Protein AF-A0ABD3K0C4-F1 (afdb_monomer)

InterPro domains:
  IPR000999 Ribonuclease III domain [PF14622] (191-271)
  IPR000999 Ribonuclease III domain [PS00517] (211-219)
  IPR000999 Ribonuclease III domain [PS50142] (16-45)
  IPR000999 Ribonuclease III domain [PS50142] (178-267)
  IPR000999 Ribonuclease III domain [SM00535] (193-279)
  IPR000999 Ribonuclease III domain [cd00593] (193-267)
  IPR014720 Double-stranded RNA-binding domain [PF00035] (84-148)
  IPR014720 Double-stranded RNA-binding domain [SM00358] (81-149)
  IPR036389 Ribonuclease III, endonuclease domain superfamily [G3DSA:1.10.1520.10] (6-65)
  IPR036389 Ribonuclease III, endonuclease domain superfamily [G3DSA:1.10.1520.10] (172-278)
  IPR036389 Ribonuclease III, endonuclease domain superfamily [SSF69065] (178-272)

Mean predicted aligned error: 16.25 Å

Organism: Eucalyptus globulus (NCBI:txid34317)

Foldseek 3Di:
DPPLVVLLVVLVVCVVVQDPDPSDQDLVLLLLLLLVLLLLCVLVVNDLVSSCVLNVVLLPDQAALVCVVPPRFDGPQLLCLLVVLQVVCVVQVWDRKDKDWDADDVQKIKIKIWTQGPVRDIDIFIFHIGNDPSSNRSRNSSVVVVVVVVVVVCVVVPDPDDDPPDDPPDDDDDAQDLVLVCVLSVHDGPDSVSSVQSQEDPQPVPGNHSNVSSVVSLVSLLVSQLVVRCVVCVPDDPVSSVVSSCVSRPSSSSSVSCSVSVVSVNRDHDDPPPPPPDD

Nearest PDB structures (foldseek):
  5mmm-assembly1_y  TM=5.255E-01  e=6.971E-02  Spinacia oleracea
  7yym-assembly1_A  TM=4.989E-01  e=7.683E-02  Mus musculus
  7zpk-assembly1_A  TM=4.962E-01  e=9.801E-02  Mus musculus
  2hzq-assembly1_A  TM=8.321E-01  e=1.732E+00  Homo sapiens
  4xrw-assembly1_A  TM=4.031E-01  e=3.261E+00  Amycolatopsis orientalis

Solvent-accessible surface area (backbone atoms only — not comparable to full-atom values): 15906 Å² total; per-residue (Å²): 131,82,57,68,68,56,58,50,52,54,46,54,47,48,73,71,64,73,58,94,68,86,70,73,63,61,64,68,36,20,41,40,47,21,2,45,46,26,26,47,26,56,59,58,68,68,33,63,69,63,27,45,71,48,50,50,72,62,74,47,87,76,60,58,68,83,29,60,84,47,76,82,74,63,60,67,70,26,84,50,16,45,61,52,46,50,51,50,25,60,76,63,67,29,54,78,70,44,77,51,74,44,76,78,51,96,75,29,13,28,9,36,30,36,38,41,45,80,87,69,53,74,47,78,34,74,23,53,80,24,80,36,64,71,55,3,45,15,33,7,27,34,54,44,50,53,54,53,50,54,50,56,53,37,63,76,68,70,63,74,87,78,70,100,79,70,85,78,80,84,73,83,92,75,79,66,58,63,70,58,55,28,60,74,54,73,45,80,68,87,52,60,63,42,55,53,29,20,30,21,39,74,72,40,90,90,54,69,35,17,64,69,29,19,65,48,6,54,54,51,49,54,50,49,50,45,55,49,47,48,71,75,41,74,87,58,52,72,68,58,50,51,54,41,41,50,71,62,66,33,60,60,53,33,25,50,33,22,59,78,69,47,50,71,79,42,49,46,64,70,79,81,74,78,79,78,79,84,127

Radius of gyration: 21.35 Å; Cα contacts (8 Å, |Δi|>4): 377; chains: 1; bounding box: 69×46×52 Å

pLDDT: mean 74.66, std 19.11, range [25.58, 97.5]

Sequence (279 aa):
MFPVILQVSEFARAVEEEDGGSVKAPDFLADIVESVAAAIYYDVGSNLKRFWKIFKGLLGPIVGPESVNHGFDGPLEIEKAKLELDKLCVQKKWHKPNYEAVVSDPQQYVCTVEIVTGDGVPYSVKGEKRSSKKKAEQCAAYRMLLVLNDQAQKRQRGEEMFSPTSLPSLSPERGPSVSQVEAILRYKFEDPKLLEEALTHSSILDAPSYERLEFVGDRVLNLAVSDHLVQAYPELDQGQLSTLLSANVCKEKLAQVALRCKLYKFLSHKMQYSNGQAS

Structure (mmCIF, N/CA/C/O backbone):
data_AF-A0ABD3K0C4-F1
#
_entry.id   AF-A0ABD3K0C4-F1
#
loop_
_atom_site.group_PDB
_atom_site.id
_atom_site.type_symbol
_atom_site.label_atom_id
_atom_site.label_alt_id
_atom_site.label_comp_id
_atom_site.label_asym_id
_atom_site.label_entity_id
_atom_site.label_seq_id
_atom_site.pdbx_PDB_ins_code
_atom_site.Cartn_x
_atom_site.Cartn_y
_atom_site.Cartn_z
_atom_site.occupancy
_atom_site.B_iso_or_equiv
_atom_site.auth_seq_id
_atom_site.auth_comp_id
_atom_site.auth_asym_id
_atom_site.auth_atom_id
_atom_site.pdbx_PDB_model_num
ATOM 1 N N . MET A 1 1 ? 24.626 5.629 8.233 1.00 47.09 1 MET A N 1
ATOM 2 C CA . MET A 1 1 ? 23.254 5.270 7.813 1.00 47.09 1 MET A CA 1
ATOM 3 C C . MET A 1 1 ? 22.894 3.992 8.554 1.00 47.09 1 MET A C 1
ATOM 5 O O . MET A 1 1 ? 23.709 3.078 8.531 1.00 47.09 1 MET A O 1
ATOM 9 N N . PHE A 1 2 ? 21.784 3.959 9.299 1.00 52.44 2 PHE A N 1
ATOM 10 C CA . PHE A 1 2 ? 21.369 2.741 10.007 1.00 52.44 2 PHE A CA 1
ATOM 11 C C . PHE A 1 2 ? 21.110 1.614 8.990 1.00 52.44 2 PHE A C 1
ATOM 13 O O . PHE A 1 2 ? 20.577 1.903 7.918 1.00 52.44 2 PHE A O 1
ATOM 20 N N . PRO A 1 3 ? 21.487 0.356 9.278 1.00 66.50 3 PRO A N 1
ATOM 21 C CA . PRO A 1 3 ? 21.166 -0.776 8.418 1.00 66.50 3 PRO A CA 1
ATOM 22 C C . PRO A 1 3 ? 19.664 -0.823 8.118 1.00 66.50 3 PRO A C 1
ATOM 24 O O . PRO A 1 3 ? 18.859 -0.773 9.047 1.00 66.50 3 PRO A O 1
ATOM 27 N N . VAL A 1 4 ? 19.299 -0.976 6.840 1.00 66.50 4 VAL A N 1
ATOM 28 C CA . VAL A 1 4 ? 17.904 -1.095 6.363 1.00 66.50 4 VAL A CA 1
ATOM 29 C C . VAL A 1 4 ? 17.115 -2.084 7.228 1.00 66.50 4 VAL A C 1
ATOM 31 O O . VAL A 1 4 ? 16.022 -1.786 7.694 1.00 66.50 4 VAL A O 1
ATOM 34 N N . ILE A 1 5 ? 17.718 -3.234 7.539 1.00 67.50 5 ILE A N 1
ATOM 35 C CA . ILE A 1 5 ? 17.121 -4.289 8.370 1.00 67.50 5 ILE A CA 1
ATOM 36 C C . ILE A 1 5 ? 16.768 -3.802 9.785 1.00 67.50 5 ILE A C 1
ATOM 38 O O . ILE A 1 5 ? 15.713 -4.174 10.296 1.00 67.50 5 ILE A O 1
ATOM 42 N N . LEU A 1 6 ? 17.605 -2.961 10.404 1.00 67.94 6 LEU A N 1
ATOM 43 C CA . LEU A 1 6 ? 17.329 -2.423 11.739 1.00 67.94 6 LEU A CA 1
ATOM 44 C C . LEU A 1 6 ? 16.157 -1.439 11.699 1.00 67.94 6 LEU A C 1
ATOM 46 O O . LEU A 1 6 ? 15.241 -1.579 12.504 1.00 67.94 6 LEU A O 1
ATOM 50 N N . GLN A 1 7 ? 16.111 -0.551 10.699 1.00 69.06 7 GLN A N 1
ATOM 51 C CA . GLN A 1 7 ? 14.991 0.379 10.503 1.00 69.06 7 GLN A CA 1
ATOM 52 C C . GLN A 1 7 ? 13.660 -0.355 10.288 1.00 69.06 7 GLN A C 1
ATOM 54 O O . GLN A 1 7 ? 12.645 0.016 10.874 1.00 69.06 7 GLN A O 1
ATOM 59 N N . VAL A 1 8 ? 13.663 -1.432 9.490 1.00 72.88 8 VAL A N 1
ATOM 60 C CA . VAL A 1 8 ? 12.474 -2.279 9.312 1.00 72.88 8 VAL A CA 1
ATOM 61 C C . VAL A 1 8 ? 12.078 -2.947 10.621 1.00 72.88 8 VAL A C 1
ATOM 63 O O . VAL A 1 8 ? 10.896 -2.974 10.940 1.00 72.88 8 VAL A O 1
ATOM 66 N N . SER A 1 9 ? 13.035 -3.500 11.372 1.00 70.81 9 SER A N 1
ATOM 67 C CA . SER A 1 9 ? 12.734 -4.201 12.624 1.00 70.81 9 SER A CA 1
ATOM 68 C C . SER A 1 9 ? 12.181 -3.269 13.702 1.00 70.81 9 SER A C 1
ATOM 70 O O . SER A 1 9 ? 11.231 -3.636 14.385 1.00 70.81 9 SER A O 1
ATOM 72 N N . GLU A 1 10 ? 12.708 -2.047 13.810 1.00 72.50 10 GLU A N 1
ATOM 73 C CA . GLU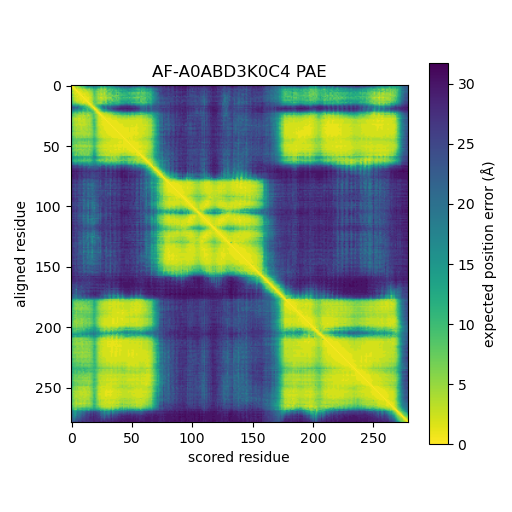 A 1 10 ? 12.212 -1.032 14.740 1.00 72.50 10 GLU A CA 1
ATOM 74 C C . GLU A 1 10 ? 10.814 -0.564 14.354 1.00 72.50 10 GLU A C 1
ATOM 76 O O . GLU A 1 10 ? 9.941 -0.489 15.215 1.00 72.50 10 GLU A O 1
ATOM 81 N N . PHE A 1 11 ? 10.577 -0.306 13.065 1.00 72.50 11 PHE A N 1
ATOM 82 C CA . PHE A 1 11 ? 9.262 0.104 12.585 1.00 72.50 11 PHE A CA 1
ATOM 83 C C . PHE A 1 11 ? 8.232 -1.027 12.695 1.00 72.50 11 PHE A C 1
ATOM 85 O O . PHE A 1 11 ? 7.122 -0.792 13.156 1.00 72.50 11 PHE A O 1
ATOM 92 N N . ALA A 1 12 ? 8.593 -2.266 12.348 1.00 68.50 12 ALA A N 1
ATOM 93 C CA . ALA A 1 12 ? 7.720 -3.428 12.513 1.00 68.50 12 ALA A CA 1
ATOM 94 C C . ALA A 1 12 ? 7.354 -3.642 13.987 1.00 68.50 12 ALA A C 1
ATOM 96 O O . ALA A 1 12 ? 6.182 -3.817 14.304 1.00 68.50 12 ALA A O 1
ATOM 97 N N . ARG A 1 13 ? 8.335 -3.526 14.891 1.00 67.94 13 ARG A N 1
ATOM 98 C CA . ARG A 1 13 ? 8.107 -3.587 16.336 1.00 67.94 13 ARG A CA 1
ATOM 99 C C . ARG A 1 13 ? 7.227 -2.435 16.824 1.00 67.94 13 ARG A C 1
ATOM 101 O O . ARG A 1 13 ? 6.338 -2.672 17.624 1.00 67.94 13 ARG A O 1
ATOM 108 N N . ALA A 1 14 ? 7.406 -1.217 16.313 1.00 64.44 14 ALA A N 1
ATOM 109 C CA . ALA A 1 14 ? 6.555 -0.074 16.653 1.00 64.44 14 ALA A CA 1
ATOM 110 C C . ALA A 1 14 ? 5.104 -0.244 16.164 1.00 64.44 14 ALA A C 1
ATOM 112 O O . ALA A 1 14 ? 4.169 0.109 16.878 1.00 64.44 14 ALA A O 1
ATOM 113 N N . VAL A 1 15 ? 4.908 -0.829 14.976 1.00 63.38 15 VAL A N 1
ATOM 114 C CA . VAL A 1 15 ? 3.583 -1.197 14.446 1.00 63.38 15 VAL A CA 1
ATOM 115 C C . VAL A 1 15 ? 2.932 -2.310 15.283 1.00 63.38 15 VAL A C 1
ATOM 117 O O . VAL A 1 15 ? 1.709 -2.357 15.395 1.00 63.38 15 VAL A O 1
ATOM 120 N N . GLU A 1 16 ? 3.727 -3.197 15.888 1.00 59.44 16 GLU A N 1
ATOM 121 C CA . GLU A 1 16 ? 3.248 -4.277 16.760 1.00 59.44 16 GLU A CA 1
ATOM 122 C C . GLU A 1 16 ? 2.997 -3.837 18.218 1.00 59.44 16 GLU A C 1
ATOM 124 O O . GLU A 1 16 ? 2.044 -4.322 18.832 1.00 59.44 16 GLU A O 1
ATOM 129 N N . GLU A 1 17 ? 3.820 -2.936 18.772 1.00 49.03 17 GLU A N 1
ATOM 130 C CA . GLU A 1 17 ? 3.843 -2.582 20.203 1.00 49.03 17 GLU A CA 1
ATOM 131 C C . GLU A 1 17 ? 2.875 -1.458 20.612 1.00 49.03 17 GLU A C 1
ATOM 133 O O . GLU A 1 17 ? 2.528 -1.393 21.788 1.00 49.03 17 GLU A O 1
ATOM 138 N N . GLU A 1 18 ? 2.402 -0.604 19.696 1.00 51.03 18 GLU A N 1
ATOM 139 C CA . GLU A 1 18 ? 1.421 0.465 19.985 1.00 51.03 18 GLU A CA 1
ATOM 140 C C . GLU A 1 18 ? 1.623 1.236 21.301 1.00 51.03 18 GLU A C 1
ATOM 142 O O . GLU A 1 18 ? 0.679 1.574 22.025 1.00 51.03 18 GLU A O 1
ATOM 147 N N . ASP A 1 19 ? 2.869 1.585 21.596 1.00 30.19 19 ASP A N 1
ATOM 148 C CA . ASP A 1 19 ? 3.118 2.769 22.397 1.00 30.19 19 ASP A CA 1
ATOM 149 C C . ASP A 1 19 ? 3.278 3.931 21.423 1.00 30.19 19 ASP A C 1
ATOM 151 O O . ASP A 1 19 ? 3.914 3.783 20.380 1.00 30.19 19 ASP A O 1
ATOM 155 N N . GLY A 1 20 ? 2.683 5.081 21.725 1.00 36.84 20 GLY A N 1
ATOM 156 C CA . GLY A 1 20 ? 2.718 6.293 20.897 1.00 36.84 20 GLY A CA 1
ATOM 157 C C . GLY A 1 20 ? 4.110 6.928 20.780 1.00 36.84 20 GLY A C 1
ATOM 158 O O . GLY A 1 20 ? 4.235 8.150 20.753 1.00 36.84 20 GLY A O 1
ATOM 159 N N . GLY A 1 21 ? 5.167 6.118 20.744 1.00 34.75 21 GLY A N 1
ATOM 160 C CA . GLY A 1 21 ? 6.480 6.506 20.285 1.00 34.75 21 GLY A CA 1
ATOM 161 C C . GLY A 1 21 ? 6.400 6.850 18.806 1.00 34.75 21 GLY A C 1
ATOM 162 O O . GLY A 1 21 ? 6.039 6.023 17.974 1.00 34.75 21 GLY A O 1
ATOM 163 N N . SER A 1 22 ? 6.743 8.098 18.506 1.00 49.38 22 SER A N 1
ATOM 164 C CA . SER A 1 22 ? 6.845 8.712 17.182 1.00 49.38 22 SER A CA 1
ATOM 165 C C . SER A 1 22 ? 7.927 8.041 16.315 1.00 49.38 22 SER A C 1
ATOM 167 O O . SER A 1 22 ? 8.915 8.665 15.929 1.00 49.38 22 SER A O 1
ATOM 169 N N . VAL A 1 23 ? 7.807 6.739 16.046 1.00 57.31 23 VAL A N 1
ATOM 170 C CA . VAL A 1 23 ? 8.689 6.048 15.105 1.00 57.31 23 VAL A CA 1
ATOM 171 C C . VAL A 1 23 ? 8.152 6.344 13.718 1.00 57.31 23 VAL A C 1
ATOM 173 O O . VAL A 1 23 ? 7.283 5.649 13.193 1.00 57.31 23 VAL A O 1
ATOM 176 N N . LYS A 1 24 ? 8.648 7.447 13.151 1.00 69.38 24 LYS A N 1
ATOM 177 C CA . LYS A 1 24 ? 8.383 7.830 11.767 1.00 69.38 24 LYS A CA 1
ATOM 178 C C . LYS A 1 24 ? 8.685 6.630 10.866 1.00 69.38 24 LYS A C 1
ATOM 180 O O . LYS A 1 24 ? 9.771 6.052 10.959 1.00 69.38 24 LYS A O 1
ATOM 185 N N . ALA A 1 25 ? 7.734 6.272 10.005 1.00 74.12 25 ALA A N 1
ATOM 186 C CA . ALA A 1 25 ? 7.942 5.223 9.019 1.00 74.12 25 ALA A CA 1
ATOM 187 C C . ALA A 1 25 ? 9.202 5.536 8.189 1.00 74.12 25 ALA A C 1
ATOM 189 O O . ALA A 1 25 ? 9.345 6.672 7.721 1.00 74.12 25 ALA A O 1
ATOM 190 N N . PRO A 1 26 ? 10.126 4.574 8.014 1.00 79.88 26 PRO A N 1
ATOM 191 C CA . PRO A 1 26 ? 11.246 4.746 7.104 1.00 79.88 26 PRO A CA 1
ATOM 192 C C . PRO A 1 26 ? 10.727 5.076 5.704 1.00 79.88 26 PRO A C 1
ATOM 194 O O . PRO A 1 26 ? 9.936 4.307 5.157 1.00 79.88 26 PRO A O 1
ATOM 197 N N . ASP A 1 27 ? 11.167 6.207 5.146 1.00 82.19 27 ASP A N 1
ATOM 198 C CA . ASP A 1 27 ? 10.639 6.730 3.878 1.00 82.19 27 ASP A CA 1
ATOM 199 C C . ASP A 1 27 ? 10.733 5.662 2.762 1.00 82.19 27 ASP A C 1
ATOM 201 O O . ASP A 1 27 ? 9.724 5.351 2.135 1.00 82.19 27 ASP A O 1
ATOM 205 N N . PHE A 1 28 ? 11.853 4.928 2.689 1.00 84.06 28 PHE A N 1
ATOM 206 C CA . PHE A 1 28 ? 12.076 3.874 1.687 1.00 84.06 28 PHE A CA 1
ATOM 207 C C . PHE A 1 28 ? 11.006 2.765 1.649 1.00 84.06 28 PHE A C 1
ATOM 209 O O . PHE A 1 28 ? 10.859 2.090 0.633 1.00 84.06 28 PHE A O 1
ATOM 216 N N . LEU A 1 29 ? 10.270 2.514 2.742 1.00 85.75 29 LEU A N 1
ATOM 217 C CA . LEU A 1 29 ? 9.194 1.519 2.734 1.00 85.75 29 LEU A CA 1
ATOM 218 C C . LEU A 1 29 ? 7.996 1.995 1.911 1.00 85.75 29 LEU A C 1
ATOM 220 O O . LEU A 1 29 ? 7.396 1.187 1.204 1.00 85.75 29 LEU A O 1
ATOM 224 N N . ALA A 1 30 ? 7.649 3.279 2.010 1.00 88.50 30 ALA A N 1
ATOM 225 C CA . ALA A 1 30 ? 6.632 3.879 1.157 1.00 88.50 30 ALA A CA 1
ATOM 226 C C . ALA A 1 30 ? 7.144 3.956 -0.288 1.00 88.50 30 ALA A C 1
ATOM 228 O O . ALA A 1 30 ? 6.449 3.494 -1.195 1.00 88.50 30 ALA A O 1
ATOM 229 N N . ASP A 1 31 ? 8.393 4.393 -0.467 1.00 91.38 31 ASP A N 1
ATOM 230 C CA . ASP A 1 31 ? 9.000 4.589 -1.785 1.00 91.38 31 ASP A CA 1
ATOM 231 C C . ASP A 1 31 ? 9.020 3.289 -2.616 1.00 91.38 31 ASP A C 1
ATOM 233 O O . ASP A 1 31 ? 8.731 3.306 -3.810 1.00 91.38 31 ASP A O 1
ATOM 237 N N . ILE A 1 32 ? 9.278 2.125 -1.995 1.00 91.38 32 ILE A N 1
ATOM 238 C CA . ILE A 1 32 ? 9.215 0.814 -2.678 1.00 91.38 32 ILE A CA 1
ATOM 239 C C . ILE A 1 32 ? 7.803 0.498 -3.185 1.00 91.38 32 ILE A C 1
ATOM 241 O O . ILE A 1 32 ? 7.623 -0.131 -4.228 1.00 91.38 32 ILE A O 1
ATOM 245 N N . VAL A 1 33 ? 6.770 0.859 -2.428 1.00 93.75 33 VAL A N 1
ATOM 246 C CA . VAL A 1 33 ? 5.386 0.593 -2.841 1.00 93.75 33 VAL A CA 1
ATOM 247 C C . VAL A 1 33 ? 5.007 1.498 -4.008 1.00 93.75 33 VAL A C 1
ATOM 249 O O . VAL A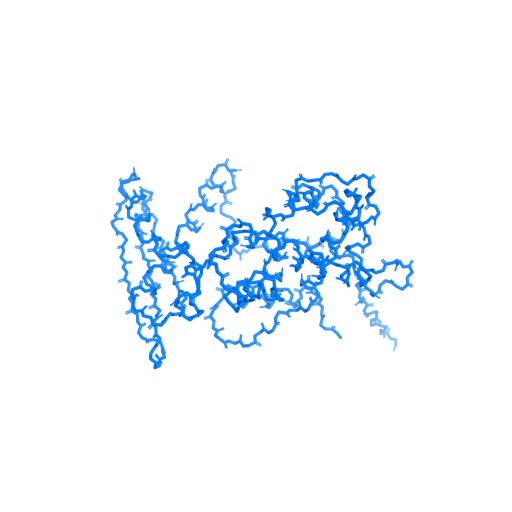 1 33 ? 4.354 1.041 -4.948 1.00 93.75 33 VAL A O 1
ATOM 252 N N . GLU A 1 34 ? 5.455 2.750 -3.974 1.00 95.44 34 GLU A N 1
ATOM 253 C CA . GLU A 1 34 ? 5.278 3.722 -5.051 1.00 95.44 34 GLU A CA 1
ATOM 254 C C . GLU A 1 34 ? 6.034 3.287 -6.313 1.00 95.44 34 GLU A C 1
ATOM 256 O O . GLU A 1 34 ? 5.452 3.230 -7.398 1.00 95.44 34 GLU A O 1
ATOM 261 N N . SER A 1 35 ? 7.290 2.862 -6.190 1.00 95.75 35 SER A N 1
ATOM 262 C CA . SER A 1 35 ? 8.077 2.390 -7.329 1.00 95.75 35 SER A CA 1
ATOM 263 C C . SER A 1 35 ? 7.471 1.141 -7.980 1.00 95.75 35 SER A C 1
ATOM 265 O O . SER A 1 35 ? 7.357 1.073 -9.207 1.00 95.75 35 SER A O 1
ATOM 267 N N . VAL A 1 36 ? 6.991 0.178 -7.183 1.00 94.62 36 VAL A N 1
ATOM 268 C CA . VAL A 1 36 ? 6.273 -1.006 -7.683 1.00 94.62 36 VAL A CA 1
ATOM 269 C C . VAL A 1 36 ? 4.958 -0.606 -8.357 1.00 94.62 36 VAL A C 1
ATOM 271 O O . VAL A 1 36 ? 4.584 -1.197 -9.373 1.00 94.62 36 VAL A O 1
ATOM 274 N N . ALA A 1 37 ? 4.261 0.410 -7.842 1.00 96.19 37 ALA A N 1
ATOM 275 C CA . ALA A 1 37 ? 3.057 0.928 -8.480 1.00 96.19 37 ALA A CA 1
ATOM 276 C C . ALA A 1 37 ? 3.355 1.480 -9.883 1.00 96.19 37 ALA A C 1
ATOM 278 O O . ALA A 1 37 ? 2.666 1.125 -10.843 1.00 96.19 37 ALA A O 1
ATOM 279 N N . ALA A 1 38 ? 4.406 2.289 -10.029 1.00 96.75 38 ALA A N 1
ATOM 280 C CA . ALA A 1 38 ? 4.823 2.800 -11.332 1.00 96.75 38 ALA A CA 1
ATOM 281 C C . ALA A 1 38 ? 5.283 1.692 -12.284 1.00 96.75 38 ALA A C 1
ATOM 283 O O . ALA A 1 38 ? 4.929 1.730 -13.462 1.00 96.75 38 ALA A O 1
ATOM 284 N N . ALA A 1 39 ? 6.009 0.688 -11.784 1.00 96.00 39 ALA A N 1
ATOM 285 C CA . ALA A 1 39 ? 6.413 -0.464 -12.583 1.00 96.00 39 ALA A CA 1
ATOM 286 C C . ALA A 1 39 ? 5.193 -1.171 -13.190 1.00 96.00 39 ALA A C 1
ATOM 288 O O . ALA A 1 39 ? 5.137 -1.364 -14.401 1.00 96.00 39 ALA A O 1
ATOM 289 N N . ILE A 1 40 ? 4.174 -1.483 -12.379 1.00 95.75 40 ILE A N 1
ATOM 290 C CA . ILE A 1 40 ? 2.932 -2.102 -12.872 1.00 95.75 40 ILE A CA 1
ATOM 291 C C . ILE A 1 40 ? 2.228 -1.175 -13.864 1.00 95.75 40 ILE A C 1
ATOM 293 O O . ILE A 1 40 ? 1.725 -1.636 -14.884 1.00 95.75 40 ILE A O 1
ATOM 297 N N . TYR A 1 41 ? 2.170 0.126 -13.574 1.00 97.50 41 TYR A N 1
ATOM 298 C CA . TYR A 1 41 ? 1.505 1.105 -14.431 1.00 97.50 41 TYR A CA 1
ATOM 299 C C . TYR A 1 41 ? 2.124 1.183 -15.829 1.00 97.50 41 TYR A C 1
ATOM 301 O O . TYR A 1 41 ? 1.387 1.177 -16.818 1.00 97.50 41 TYR A O 1
ATOM 309 N N . TYR A 1 42 ? 3.454 1.207 -15.924 1.00 97.25 42 TYR A N 1
ATOM 310 C CA . TYR A 1 42 ? 4.144 1.179 -17.210 1.00 97.25 42 TYR A CA 1
ATOM 311 C C . TYR A 1 42 ? 3.986 -0.164 -17.918 1.00 97.25 42 TYR A C 1
ATOM 313 O O . TYR A 1 42 ? 3.697 -0.178 -19.114 1.00 97.25 42 TYR A O 1
ATOM 321 N N . ASP A 1 43 ? 4.078 -1.269 -17.180 1.00 96.00 43 ASP A N 1
ATOM 322 C CA . ASP A 1 43 ? 3.955 -2.618 -17.733 1.00 96.00 43 ASP A CA 1
ATOM 323 C C . ASP A 1 43 ? 2.571 -2.870 -18.359 1.00 96.00 43 ASP A C 1
ATOM 325 O O . ASP A 1 43 ? 2.450 -3.482 -19.415 1.00 96.00 43 ASP A O 1
ATOM 329 N N . VAL A 1 44 ? 1.501 -2.300 -17.788 1.00 95.88 44 VAL A N 1
ATOM 330 C CA . VAL A 1 44 ? 0.147 -2.384 -18.373 1.00 95.88 44 VAL A CA 1
ATOM 331 C C . VAL A 1 44 ? -0.137 -1.343 -19.465 1.00 95.88 44 VAL A C 1
ATOM 333 O O . VAL A 1 44 ? -1.299 -1.182 -19.865 1.00 95.88 44 VAL A O 1
ATOM 336 N N . GLY A 1 45 ? 0.884 -0.624 -19.939 1.00 95.50 45 GLY A N 1
ATOM 337 C CA . GLY A 1 45 ? 0.775 0.389 -20.989 1.00 95.50 45 GLY A CA 1
ATOM 338 C C . GLY A 1 45 ? 0.074 1.670 -20.534 1.00 95.50 45 GLY A C 1
ATOM 339 O O . GLY A 1 45 ? -0.755 2.210 -21.267 1.00 95.50 45 GLY A O 1
ATOM 340 N N . SER A 1 46 ? 0.347 2.130 -19.309 1.00 95.94 46 SER A N 1
ATOM 341 C CA . SER A 1 46 ? -0.234 3.349 -18.720 1.00 95.94 46 SER A CA 1
ATOM 342 C C . SER A 1 46 ? -1.766 3.318 -18.602 1.00 95.94 46 SER A C 1
ATOM 344 O O . SER A 1 46 ? -2.444 4.346 -18.601 1.00 95.94 46 SER A O 1
ATOM 346 N N . ASN A 1 47 ? -2.352 2.120 -18.511 1.00 95.56 47 ASN A N 1
ATOM 347 C CA . ASN A 1 47 ? -3.793 1.936 -18.388 1.00 95.56 47 ASN A CA 1
ATOM 348 C C . ASN A 1 47 ? -4.220 1.896 -16.914 1.00 95.56 47 ASN A C 1
ATOM 350 O O . ASN A 1 47 ? -4.117 0.858 -16.254 1.00 95.56 47 ASN A O 1
ATOM 354 N N . LEU A 1 48 ? -4.778 3.007 -16.421 1.00 93.38 48 LEU A N 1
ATOM 355 C CA . LEU A 1 48 ? -5.180 3.167 -15.017 1.00 93.38 48 LEU A CA 1
ATOM 356 C C . LEU A 1 48 ? -6.150 2.074 -14.528 1.00 93.38 48 LEU A C 1
ATOM 358 O O . LEU A 1 48 ? -6.024 1.590 -13.407 1.00 93.38 48 LEU A O 1
ATOM 362 N N . LYS A 1 49 ? -7.084 1.619 -15.376 1.00 91.75 49 LYS A N 1
ATOM 363 C CA . LYS A 1 49 ? -8.062 0.576 -15.010 1.00 91.75 49 LYS A CA 1
ATOM 364 C C . LYS A 1 49 ? -7.407 -0.795 -14.840 1.00 91.75 49 LYS A C 1
ATOM 366 O O . LYS A 1 49 ? -7.745 -1.525 -13.906 1.00 91.75 49 LYS A O 1
ATOM 371 N N . ARG A 1 50 ? -6.480 -1.161 -15.736 1.00 92.88 50 ARG A N 1
ATOM 372 C CA . ARG A 1 50 ? -5.705 -2.411 -15.620 1.00 92.88 50 ARG A CA 1
ATOM 373 C C . ARG A 1 50 ? -4.793 -2.361 -14.400 1.00 92.88 50 ARG A C 1
ATOM 375 O O . ARG A 1 50 ? -4.816 -3.303 -13.612 1.00 92.88 50 ARG A O 1
ATOM 382 N N . PHE A 1 51 ? -4.084 -1.245 -14.222 1.00 95.25 51 PHE A N 1
ATOM 383 C CA . PHE A 1 51 ? -3.252 -0.978 -13.052 1.00 95.25 51 PHE A CA 1
ATOM 384 C C . PHE A 1 51 ? -4.050 -1.166 -11.756 1.00 95.25 51 PHE A C 1
ATOM 386 O O . PHE A 1 51 ? -3.693 -1.997 -10.925 1.00 95.25 51 PHE A O 1
ATOM 393 N N . TRP A 1 52 ? -5.191 -0.483 -11.624 1.00 93.62 52 TRP A N 1
ATOM 394 C CA . TRP A 1 52 ? -6.025 -0.540 -10.425 1.00 93.62 52 TRP A CA 1
ATOM 395 C C . TRP A 1 52 ? -6.509 -1.956 -10.108 1.00 93.62 52 TRP A C 1
ATOM 397 O O . TRP A 1 52 ? -6.510 -2.378 -8.952 1.00 93.62 52 TRP A O 1
ATOM 407 N N . LYS A 1 53 ? -6.882 -2.735 -11.132 1.00 90.38 53 LYS A N 1
ATOM 408 C CA . LYS A 1 53 ? -7.322 -4.127 -10.961 1.00 90.38 53 LYS A CA 1
ATOM 409 C C . LYS A 1 53 ? -6.248 -5.004 -10.309 1.00 90.38 53 LYS A C 1
ATOM 411 O O . LYS A 1 53 ? -6.611 -5.894 -9.540 1.00 90.38 53 LYS A O 1
ATOM 416 N N . ILE A 1 54 ? -4.978 -4.754 -10.621 1.00 89.31 54 ILE A N 1
ATOM 417 C CA . ILE A 1 54 ? -3.821 -5.468 -10.072 1.00 89.31 54 ILE A CA 1
ATOM 418 C C . ILE A 1 54 ? -3.478 -4.911 -8.688 1.00 89.31 54 ILE A C 1
ATOM 420 O O . ILE A 1 54 ? -3.433 -5.646 -7.704 1.00 89.31 54 ILE A O 1
ATOM 424 N N . PHE A 1 55 ? -3.298 -3.594 -8.602 1.00 90.31 55 PHE A N 1
ATOM 425 C CA . PHE A 1 55 ? -2.706 -2.948 -7.439 1.00 90.31 55 PHE A CA 1
ATOM 426 C C . PHE A 1 55 ? -3.642 -2.866 -6.231 1.00 90.31 55 PHE A C 1
ATOM 428 O O . PHE A 1 55 ? -3.186 -2.953 -5.093 1.00 90.31 55 PHE A O 1
ATOM 435 N N . LYS A 1 56 ? -4.964 -2.759 -6.433 1.00 86.81 56 LYS A N 1
ATOM 436 C CA . LYS A 1 56 ? -5.925 -2.580 -5.327 1.00 86.81 56 LYS A CA 1
ATOM 437 C C . LYS A 1 56 ? -5.824 -3.658 -4.241 1.00 86.81 56 LYS A C 1
ATOM 439 O O . LYS A 1 56 ? -6.057 -3.376 -3.073 1.00 86.81 56 LYS A O 1
ATOM 444 N N . GLY A 1 57 ? -5.473 -4.893 -4.616 1.00 81.38 57 GLY A N 1
ATOM 445 C CA . GLY A 1 57 ? -5.320 -5.998 -3.666 1.00 81.38 57 GLY A CA 1
ATOM 446 C C . GLY A 1 57 ? -4.137 -5.802 -2.716 1.00 81.38 57 GLY A C 1
ATOM 447 O O . GLY A 1 57 ? -4.157 -6.320 -1.602 1.00 81.38 57 GLY A O 1
ATOM 448 N N . LEU A 1 58 ? -3.139 -5.023 -3.140 1.00 83.38 58 LEU A N 1
ATOM 449 C CA . LEU A 1 58 ? -1.937 -4.725 -2.374 1.00 83.38 58 LEU A CA 1
ATOM 450 C C . LEU A 1 58 ? -2.191 -3.675 -1.288 1.00 83.38 58 LEU A C 1
ATOM 452 O O . LEU A 1 58 ? -1.699 -3.838 -0.172 1.00 83.38 58 LEU A O 1
ATOM 456 N N . LEU A 1 59 ? -3.005 -2.649 -1.572 1.00 79.06 59 LEU A N 1
ATOM 457 C CA . LEU A 1 59 ? -3.358 -1.586 -0.614 1.00 79.06 59 LEU A CA 1
ATOM 458 C C . LEU A 1 59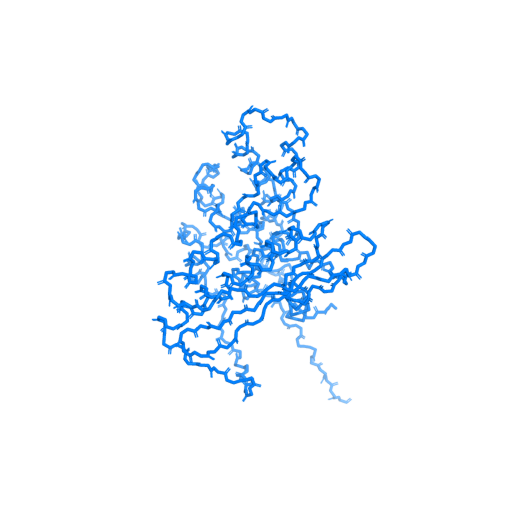 ? -4.125 -2.120 0.612 1.00 79.06 59 LEU A C 1
ATOM 460 O O . LEU A 1 59 ? -4.027 -1.571 1.714 1.00 79.06 59 LEU A O 1
ATOM 464 N N . GLY A 1 60 ? -4.775 -3.279 0.485 1.00 71.69 60 GLY A N 1
ATOM 465 C CA . GLY A 1 60 ? -5.668 -3.820 1.509 1.00 71.69 60 GLY A CA 1
ATOM 466 C C . GLY A 1 60 ? -7.045 -3.152 1.438 1.00 71.69 60 GLY A C 1
ATOM 467 O O . GLY A 1 60 ? -7.369 -2.554 0.410 1.00 71.69 60 GLY A O 1
ATOM 468 N N . PRO A 1 61 ? -7.886 -3.262 2.481 1.00 73.88 61 PRO A N 1
ATOM 469 C CA . PRO A 1 61 ? -9.186 -2.604 2.472 1.00 73.88 61 PRO A CA 1
ATOM 470 C C . PRO A 1 61 ? -8.995 -1.087 2.378 1.00 73.88 61 PRO A C 1
ATOM 472 O O . PRO A 1 61 ? -8.229 -0.489 3.143 1.00 73.88 61 PRO A O 1
ATOM 475 N N . ILE A 1 62 ? -9.681 -0.492 1.405 1.00 78.69 62 ILE A N 1
ATOM 476 C CA . ILE A 1 62 ? -9.716 0.953 1.197 1.00 78.69 62 ILE A CA 1
ATOM 477 C C . ILE A 1 62 ? -10.604 1.552 2.282 1.00 78.69 62 ILE A C 1
ATOM 479 O O . ILE A 1 62 ? -11.715 1.081 2.519 1.00 78.69 62 ILE A O 1
ATOM 483 N N . VAL A 1 63 ? -10.094 2.582 2.945 1.00 75.00 63 VAL A N 1
ATOM 484 C CA . VAL A 1 63 ? -10.830 3.368 3.933 1.00 75.00 63 VAL A CA 1
ATOM 485 C C . VAL A 1 63 ? -11.961 4.108 3.214 1.00 75.00 63 VAL A C 1
ATOM 487 O O . VAL A 1 63 ? -11.693 4.818 2.242 1.00 75.00 63 VAL A O 1
ATOM 490 N N . GLY A 1 64 ? -13.202 3.926 3.669 1.00 72.75 64 GLY A N 1
ATOM 491 C CA . GLY A 1 64 ? -14.399 4.570 3.124 1.00 72.75 64 GLY A CA 1
ATOM 492 C C . GLY A 1 64 ? -14.989 5.671 4.032 1.00 72.75 64 GLY A C 1
ATOM 493 O O . GLY A 1 64 ? -14.416 6.004 5.075 1.00 72.75 64 GLY A O 1
ATOM 494 N N . PRO A 1 65 ? -16.108 6.299 3.618 1.00 54.06 65 PRO A N 1
ATOM 495 C CA . PRO A 1 65 ? -16.647 7.554 4.166 1.00 54.06 65 PRO A CA 1
ATOM 496 C C . PRO A 1 65 ? -17.158 7.496 5.602 1.00 54.06 65 PRO A C 1
ATOM 498 O O . PRO A 1 65 ? -17.235 8.507 6.295 1.00 54.06 65 PRO A O 1
ATOM 501 N N . GLU A 1 66 ? -17.504 6.327 6.090 1.00 53.50 66 GLU A N 1
ATOM 502 C CA . GLU A 1 66 ? -17.839 6.110 7.495 1.00 53.50 66 GLU A CA 1
ATOM 503 C C . GLU A 1 66 ? -16.642 6.308 8.445 1.00 53.50 66 GLU A C 1
ATOM 505 O O . GLU A 1 66 ? -16.842 6.517 9.639 1.00 53.50 66 GLU A O 1
ATOM 510 N N . SER A 1 67 ? -15.415 6.389 7.918 1.00 45.75 67 SER A N 1
ATOM 511 C CA . SER A 1 67 ? -14.249 6.917 8.641 1.00 45.75 67 SER A CA 1
ATOM 512 C C . SER A 1 67 ? -14.152 8.460 8.634 1.00 45.75 67 SER A C 1
ATOM 514 O O . SER A 1 67 ? -13.290 9.010 9.314 1.00 45.75 67 SER A O 1
ATOM 516 N N . VAL A 1 68 ? -15.007 9.171 7.880 1.00 41.34 68 VAL A N 1
ATOM 517 C CA . VAL A 1 68 ? -14.954 10.637 7.647 1.00 41.34 68 VAL A CA 1
ATOM 518 C C . VAL A 1 68 ? -15.992 11.401 8.473 1.00 41.34 68 VAL A C 1
ATOM 520 O O . VAL A 1 68 ? -15.706 12.496 8.948 1.00 41.34 68 VAL A O 1
ATOM 523 N N . ASN A 1 69 ? -17.176 10.823 8.716 1.00 37.97 69 ASN A N 1
ATOM 524 C CA . ASN A 1 69 ? -18.232 11.461 9.528 1.00 37.97 69 ASN A CA 1
ATOM 525 C C . ASN A 1 69 ? -17.924 11.507 11.036 1.00 37.97 69 ASN A C 1
ATOM 527 O O . ASN A 1 69 ? -18.601 12.190 11.808 1.00 37.97 69 ASN A O 1
ATOM 531 N N . HIS A 1 70 ? -16.884 10.807 11.468 1.00 37.91 70 HIS A N 1
ATOM 532 C CA . HIS A 1 70 ? -16.388 10.822 12.831 1.00 37.91 70 HIS A CA 1
ATOM 533 C C . HIS A 1 70 ? -14.891 11.058 12.742 1.00 37.91 70 HIS A C 1
ATOM 535 O O . HIS A 1 70 ? -14.178 10.119 12.414 1.00 37.91 70 HIS A O 1
ATOM 541 N N . GLY A 1 71 ? -14.450 12.305 12.968 1.00 33.84 71 GLY A N 1
ATOM 542 C CA . GLY A 1 71 ? -13.052 12.732 12.850 1.00 33.84 71 GLY A CA 1
ATOM 543 C C . GLY A 1 71 ? -12.062 11.602 13.135 1.00 33.84 71 GLY A C 1
ATOM 544 O O . GLY A 1 71 ? -12.120 11.010 14.206 1.00 33.84 71 GLY A O 1
ATOM 545 N N . PHE A 1 72 ? -11.259 11.283 12.117 1.00 32.62 72 PHE A N 1
ATOM 546 C CA . PHE A 1 72 ? -10.234 10.238 12.038 1.00 32.62 72 PHE A CA 1
ATOM 547 C C . PHE A 1 72 ? -10.094 9.348 13.291 1.00 32.62 72 PHE A C 1
ATOM 549 O O . PHE A 1 72 ? -9.343 9.659 14.212 1.00 32.62 72 PHE A O 1
ATOM 556 N N . ASP A 1 73 ? -10.815 8.223 13.314 1.00 35.41 73 ASP A N 1
ATOM 557 C CA . ASP A 1 73 ? -10.744 7.231 14.398 1.00 35.41 73 ASP A CA 1
ATOM 558 C C . ASP A 1 73 ? -10.922 5.797 13.846 1.00 35.41 73 ASP A C 1
ATOM 560 O O . ASP A 1 73 ? -11.776 5.030 14.292 1.00 35.41 73 ASP A O 1
ATOM 564 N N . GLY A 1 74 ? -10.113 5.446 12.837 1.00 42.25 74 GLY A N 1
ATOM 565 C CA . GLY A 1 74 ? -9.914 4.075 12.337 1.00 42.25 74 GLY A CA 1
ATOM 566 C C . GLY A 1 74 ? -10.904 3.552 11.268 1.00 42.25 74 GLY A C 1
ATOM 567 O O . GLY A 1 74 ? -11.942 4.164 11.007 1.00 42.25 74 GLY A O 1
ATOM 568 N N . PRO A 1 75 ? -10.575 2.425 10.598 1.00 42.06 75 PRO A N 1
ATOM 569 C CA . PRO A 1 75 ? -11.389 1.840 9.525 1.00 42.06 75 PRO A CA 1
ATOM 570 C C . PRO A 1 75 ? -12.653 1.111 10.030 1.00 42.06 75 PRO A C 1
ATOM 572 O O . PRO A 1 75 ? -12.645 0.486 11.091 1.00 42.06 75 PRO A O 1
ATOM 575 N N . LEU A 1 76 ? -13.710 1.124 9.206 1.00 37.94 76 LEU A N 1
ATOM 576 C CA . LEU A 1 76 ? -15.012 0.437 9.354 1.00 37.94 76 LEU A CA 1
ATOM 577 C C . LEU A 1 76 ? -15.027 -0.924 10.011 1.00 37.94 76 LEU A C 1
ATOM 579 O O . LEU A 1 76 ? -15.999 -1.274 10.680 1.00 37.94 76 LEU A O 1
ATOM 583 N N . GLU A 1 77 ? -14.029 -1.745 9.692 1.00 46.84 77 GLU A N 1
ATOM 584 C CA . GLU A 1 77 ? -13.999 -3.155 10.073 1.00 46.84 77 GLU A CA 1
ATOM 585 C C . GLU A 1 77 ? -14.010 -3.309 11.596 1.00 46.84 77 GLU A C 1
ATOM 587 O O . GLU A 1 77 ? -14.453 -4.331 12.116 1.00 46.84 77 GLU A O 1
ATOM 592 N N . ILE A 1 78 ? -13.641 -2.245 12.312 1.00 57.25 78 ILE A N 1
ATOM 593 C CA . ILE A 1 78 ? -13.756 -2.131 13.755 1.00 57.25 78 ILE A CA 1
ATOM 594 C C . ILE A 1 78 ? -15.231 -2.141 14.190 1.00 57.25 78 ILE A C 1
ATOM 596 O O . ILE A 1 78 ? -15.577 -2.923 15.062 1.00 57.25 78 ILE A O 1
ATOM 600 N N . GLU A 1 79 ? -16.145 -1.374 13.584 1.00 58.78 79 GLU A N 1
ATOM 601 C CA . GLU A 1 79 ? -17.484 -1.120 14.160 1.00 58.78 79 GLU A CA 1
ATOM 602 C C . GLU A 1 79 ? -18.385 -2.357 14.340 1.00 58.78 79 GLU A C 1
ATOM 604 O O . GLU A 1 79 ? -19.311 -2.331 15.160 1.00 58.78 79 GLU A O 1
ATOM 609 N N . LYS A 1 80 ? -18.122 -3.448 13.610 1.00 72.81 80 LYS A N 1
ATOM 610 C CA . LYS A 1 80 ? -18.855 -4.724 13.724 1.00 72.81 80 LYS A CA 1
ATOM 611 C C . LYS A 1 80 ? -18.003 -5.878 14.246 1.00 72.81 80 LYS A C 1
ATOM 613 O O . LYS A 1 80 ? -18.528 -6.980 14.400 1.00 72.81 80 LYS A O 1
ATOM 618 N N . ALA A 1 81 ? -16.730 -5.657 14.552 1.00 79.00 81 ALA A N 1
ATOM 619 C CA . ALA A 1 81 ? -15.820 -6.731 14.926 1.00 79.00 81 ALA A CA 1
ATOM 620 C C . ALA A 1 81 ? -16.267 -7.491 16.181 1.00 79.00 81 ALA A C 1
ATOM 622 O O . ALA A 1 81 ? -16.132 -8.709 16.245 1.00 79.00 81 ALA A O 1
ATOM 623 N N . LYS A 1 82 ? -16.870 -6.801 17.152 1.00 85.25 82 LYS A N 1
ATOM 624 C CA . LYS A 1 82 ? -17.441 -7.420 18.356 1.00 85.25 82 LYS A CA 1
ATOM 625 C C . LYS A 1 82 ? -18.568 -8.395 18.009 1.00 85.25 82 LYS A C 1
ATOM 627 O O . LYS A 1 82 ? -18.584 -9.520 18.494 1.00 85.25 82 LYS A O 1
ATOM 632 N N . LEU A 1 83 ? -19.454 -7.990 17.096 1.00 82.62 83 LEU A N 1
ATOM 633 C CA . LEU A 1 83 ? -20.548 -8.831 16.612 1.00 82.62 83 LEU A CA 1
ATOM 634 C C . LEU A 1 83 ? -20.026 -10.054 15.845 1.00 82.62 83 LEU A C 1
ATOM 636 O O . LEU A 1 83 ? -20.548 -11.153 16.017 1.00 82.62 83 LEU A O 1
ATOM 640 N N . GLU A 1 84 ? -19.017 -9.877 14.994 1.00 83.25 84 GLU A N 1
ATOM 641 C CA . GLU A 1 84 ? -18.430 -10.984 14.231 1.00 83.25 84 GLU A CA 1
ATOM 642 C C . GLU A 1 84 ? -17.648 -11.957 15.125 1.00 83.25 84 GLU A C 1
ATOM 644 O O . GLU A 1 84 ? -17.768 -13.171 14.953 1.00 83.25 84 GLU A O 1
ATOM 649 N N . LEU A 1 85 ? -16.925 -11.457 16.134 1.00 84.69 85 LEU A N 1
ATOM 650 C CA . LEU A 1 85 ? -16.253 -12.309 17.115 1.00 84.69 85 LEU A CA 1
ATOM 651 C C . LEU A 1 85 ? -17.261 -13.108 17.950 1.00 84.69 85 LEU A C 1
ATOM 653 O O . LEU A 1 85 ? -17.084 -14.313 18.126 1.00 84.69 85 LEU A O 1
ATOM 657 N N . ASP A 1 86 ? -18.357 -12.482 18.385 1.00 87.75 86 ASP A N 1
ATOM 658 C CA . ASP A 1 86 ? -19.437 -13.170 19.097 1.00 87.75 86 ASP A CA 1
ATOM 659 C C . ASP A 1 86 ? -20.058 -14.289 18.245 1.00 87.75 86 ASP A C 1
ATOM 661 O O . ASP A 1 86 ? -20.229 -15.417 18.717 1.00 87.75 86 ASP A O 1
ATOM 665 N N . LYS A 1 87 ? -20.358 -14.011 16.967 1.00 86.94 87 LYS A N 1
ATOM 666 C CA . LYS A 1 87 ? -20.871 -15.021 16.026 1.00 86.94 87 LYS A CA 1
ATOM 667 C C . LYS A 1 87 ? -19.894 -16.180 15.853 1.00 86.94 87 LYS A C 1
ATOM 669 O O . LYS A 1 87 ? -20.326 -17.334 15.860 1.00 86.94 87 LYS A O 1
ATOM 674 N N . LEU A 1 88 ? -18.599 -15.891 15.717 1.00 85.19 88 LEU A N 1
ATOM 675 C CA . LEU A 1 88 ? -17.562 -16.910 15.575 1.00 85.19 88 LEU A CA 1
ATOM 676 C C . LEU A 1 88 ? -17.488 -17.803 16.819 1.00 85.19 88 LEU A C 1
ATOM 678 O O . LEU A 1 88 ? -17.469 -19.029 16.682 1.00 85.19 88 LEU A O 1
ATOM 682 N N . CYS A 1 89 ? -17.515 -17.217 18.019 1.00 87.38 89 CYS A N 1
ATOM 683 C CA . CYS A 1 89 ? -17.528 -17.978 19.267 1.00 87.38 89 CYS A CA 1
ATOM 684 C C . CYS A 1 89 ? -18.757 -18.890 19.358 1.00 87.38 89 CYS A C 1
ATOM 686 O O . CYS A 1 89 ? -18.617 -20.073 19.666 1.00 87.38 89 CYS A O 1
ATOM 688 N N . VAL A 1 90 ? -19.948 -18.393 19.006 1.00 88.31 90 VAL A N 1
ATOM 689 C CA . VAL A 1 90 ? -21.174 -19.211 18.963 1.00 88.31 90 VAL A CA 1
ATOM 690 C C . VAL A 1 90 ? -21.041 -20.353 17.952 1.00 88.31 90 VAL A C 1
ATOM 692 O O . VAL A 1 90 ? -21.308 -21.508 18.285 1.00 88.31 90 VAL A O 1
ATOM 695 N N . GLN A 1 91 ? -20.584 -20.058 16.733 1.00 86.00 91 GLN A N 1
ATOM 696 C CA . GLN A 1 91 ? -20.427 -21.049 15.666 1.00 86.00 91 GLN A CA 1
ATOM 697 C C . GLN A 1 91 ? -19.436 -22.157 16.048 1.00 86.00 91 GLN A C 1
ATOM 699 O O . GLN A 1 91 ? -19.658 -23.329 15.741 1.00 86.00 91 GLN A O 1
ATOM 704 N N . LYS A 1 92 ? -18.337 -21.795 16.714 1.00 84.06 92 LYS A N 1
ATOM 705 C CA . LYS A 1 92 ? -17.274 -22.718 17.128 1.00 84.06 92 LYS A CA 1
ATOM 706 C C . LYS A 1 92 ? -17.501 -23.339 18.510 1.00 84.06 92 LYS A C 1
ATOM 708 O O . LYS A 1 92 ? -16.671 -24.136 18.943 1.00 84.06 92 LYS A O 1
ATOM 713 N N . LYS A 1 93 ? -18.623 -23.021 19.170 1.00 86.88 93 LYS A N 1
ATOM 714 C CA . LYS A 1 93 ? -18.960 -23.441 20.543 1.00 86.88 93 LYS A CA 1
ATOM 715 C C . LYS A 1 93 ? -17.890 -23.046 21.571 1.00 86.88 93 LYS A C 1
ATOM 717 O O . LYS A 1 93 ? -17.578 -23.814 22.476 1.00 86.88 93 LYS A O 1
ATOM 722 N N . TRP A 1 94 ? -17.303 -21.866 21.409 1.00 87.00 94 TRP A N 1
ATOM 723 C CA . TRP A 1 94 ? -16.354 -21.288 22.357 1.00 87.00 94 TRP A CA 1
ATOM 724 C C . TRP A 1 94 ? -17.074 -20.492 23.442 1.00 87.00 94 TRP A C 1
ATOM 726 O O . TRP A 1 94 ? -18.240 -20.113 23.297 1.00 87.00 94 TRP A O 1
ATOM 736 N N . HIS A 1 95 ? -16.359 -20.217 24.530 1.00 85.50 95 HIS A N 1
ATOM 737 C CA . HIS A 1 95 ? -16.846 -19.302 25.554 1.00 85.50 95 HIS A CA 1
ATOM 738 C C . HIS A 1 95 ? -17.001 -17.890 24.975 1.00 85.50 95 HIS A C 1
ATOM 740 O O . HIS A 1 95 ? -16.328 -17.514 24.011 1.00 85.50 95 HIS A O 1
ATOM 746 N N . LYS A 1 96 ? -17.911 -17.105 25.562 1.00 86.50 96 LYS A N 1
ATOM 747 C CA . LYS A 1 96 ? -18.095 -15.711 25.152 1.00 86.50 96 LYS A CA 1
ATOM 748 C C . LYS A 1 96 ? -16.812 -14.909 25.406 1.00 86.50 96 LYS A C 1
ATOM 750 O O . LYS A 1 96 ? -16.190 -15.128 26.446 1.00 86.50 96 LYS A O 1
ATOM 755 N N . PRO A 1 97 ? -16.446 -13.975 24.512 1.00 89.88 97 PRO A N 1
ATOM 756 C CA . PRO A 1 97 ? -15.299 -13.111 24.738 1.00 89.88 97 PRO A CA 1
ATOM 757 C C . PRO A 1 97 ? -15.482 -12.217 25.965 1.00 89.88 97 PRO A C 1
ATOM 759 O O . PRO A 1 97 ? -16.538 -11.605 26.145 1.00 89.88 97 PRO A O 1
ATOM 762 N N . ASN A 1 98 ? -14.442 -12.129 26.792 1.00 91.81 98 ASN A N 1
ATOM 763 C CA . ASN A 1 98 ? -14.360 -11.185 27.900 1.00 91.81 98 ASN A CA 1
ATOM 764 C C . ASN A 1 98 ? -13.682 -9.897 27.423 1.00 91.81 98 ASN A C 1
ATOM 766 O O . ASN A 1 98 ? -12.674 -9.968 26.729 1.00 91.81 98 ASN A O 1
ATOM 770 N N . TYR A 1 99 ? -14.223 -8.734 27.788 1.00 90.94 99 TYR A N 1
ATOM 771 C CA . TYR A 1 99 ? -13.697 -7.429 27.382 1.00 90.94 99 TYR A CA 1
ATOM 772 C C . TYR A 1 99 ? -13.368 -6.585 28.607 1.00 90.94 99 TYR A C 1
ATOM 774 O O . TYR A 1 99 ? -14.256 -6.240 29.387 1.00 90.94 99 TYR A O 1
ATOM 782 N N . GLU A 1 100 ? -12.112 -6.172 28.719 1.00 89.62 100 GLU A N 1
ATOM 783 C CA . GLU A 1 100 ? -11.623 -5.322 29.798 1.00 89.62 100 GLU A CA 1
ATOM 784 C C . GLU A 1 100 ? -11.138 -3.998 29.220 1.00 89.62 100 GLU A C 1
ATOM 786 O O . GLU A 1 100 ? -10.106 -3.932 28.557 1.00 89.62 100 GLU A O 1
ATOM 791 N N . ALA A 1 101 ? -11.921 -2.935 29.413 1.00 87.88 101 ALA A N 1
ATOM 792 C CA . ALA A 1 101 ? -11.588 -1.602 28.921 1.00 87.88 101 ALA A CA 1
ATOM 793 C C . ALA A 1 101 ? -11.048 -0.717 30.047 1.00 87.88 101 ALA A C 1
ATOM 795 O O . ALA A 1 101 ? -11.715 -0.525 31.065 1.00 87.88 101 ALA A O 1
ATOM 796 N N . VAL A 1 102 ? -9.876 -0.130 29.823 1.00 87.69 102 VAL A N 1
ATOM 797 C CA . VAL A 1 102 ? -9.179 0.776 30.738 1.00 87.69 102 VAL A CA 1
ATOM 798 C C . VAL A 1 102 ? -9.030 2.161 30.110 1.00 87.69 102 VAL A C 1
ATOM 800 O O . VAL A 1 102 ? -8.902 2.302 28.893 1.00 87.69 102 VAL A O 1
ATOM 803 N N . VAL A 1 103 ? -9.062 3.202 30.941 1.00 85.31 103 VAL A N 1
ATOM 804 C CA . VAL A 1 103 ? -8.733 4.570 30.515 1.00 85.31 103 VAL A CA 1
ATOM 805 C C . VAL A 1 103 ? -7.211 4.679 30.492 1.00 85.31 103 VAL A C 1
ATOM 807 O O . VAL A 1 103 ? -6.577 4.439 31.515 1.00 85.31 103 VAL A O 1
ATOM 810 N N . SER A 1 104 ? -6.631 4.983 29.331 1.00 71.88 104 SER A N 1
ATOM 811 C CA . SER A 1 104 ? -5.169 5.036 29.165 1.00 71.88 104 SER A CA 1
ATOM 812 C C . SER A 1 104 ? -4.609 6.446 29.332 1.00 71.88 104 SER A C 1
ATOM 814 O O . SER A 1 104 ? -3.537 6.595 29.898 1.00 71.88 104 SER A O 1
ATOM 816 N N . ASP A 1 105 ? -5.325 7.452 28.827 1.00 70.56 105 ASP A N 1
ATOM 817 C CA . ASP A 1 105 ? -4.959 8.874 28.813 1.00 70.56 105 ASP A CA 1
ATOM 818 C C . ASP A 1 105 ? -6.250 9.710 28.943 1.00 70.56 105 ASP A C 1
ATOM 820 O O . ASP A 1 105 ? -7.345 9.161 28.744 1.00 70.56 105 ASP A O 1
ATOM 824 N N . PRO A 1 106 ? -6.195 11.018 29.271 1.00 66.12 106 PRO A N 1
ATOM 825 C CA . PRO A 1 106 ? -7.393 11.850 29.333 1.00 66.12 106 PRO A CA 1
ATOM 826 C C . PRO A 1 106 ? -8.190 11.749 28.022 1.00 66.12 106 PRO A C 1
ATOM 828 O O . PRO A 1 106 ? -7.695 12.108 26.960 1.00 66.12 106 PRO A O 1
ATOM 831 N N . GLN A 1 107 ? -9.430 11.250 28.110 1.00 68.94 107 GLN A N 1
ATOM 832 C CA . GLN A 1 107 ? -10.346 11.007 26.980 1.00 68.94 107 GLN A CA 1
ATOM 833 C C . GLN A 1 107 ? -9.962 9.871 26.002 1.00 68.94 107 GLN A C 1
ATOM 835 O O . GLN A 1 107 ? -10.523 9.806 24.908 1.00 68.94 107 GLN A O 1
ATOM 840 N N . GLN A 1 108 ? -9.083 8.933 26.380 1.00 78.12 108 GLN A N 1
ATOM 841 C CA . GLN A 1 108 ? -8.775 7.750 25.560 1.00 78.12 108 GLN A CA 1
ATOM 842 C C . GLN A 1 108 ? -8.946 6.425 26.314 1.00 78.12 108 GLN A C 1
ATOM 844 O O . GLN A 1 108 ? -8.602 6.289 27.489 1.00 78.12 108 GLN A O 1
ATOM 849 N N . TYR A 1 109 ? -9.449 5.419 25.601 1.00 81.88 109 TYR A N 1
ATOM 850 C CA . TYR A 1 109 ? -9.754 4.082 26.097 1.00 81.88 109 TYR A CA 1
ATOM 851 C C . TYR A 1 109 ? -8.949 3.035 25.338 1.00 81.88 109 TYR A C 1
ATOM 853 O O . TYR A 1 109 ? -8.822 3.111 24.119 1.00 81.88 109 TYR A O 1
ATOM 861 N N . VAL A 1 110 ? -8.475 2.022 26.052 1.00 83.38 110 VAL A N 1
ATOM 862 C CA . VAL A 1 110 ? -7.879 0.810 25.486 1.00 83.38 110 VAL A CA 1
ATOM 863 C C . VAL A 1 110 ? -8.666 -0.380 26.001 1.00 83.38 110 VAL A C 1
ATOM 865 O O . VAL A 1 110 ? -9.084 -0.377 27.154 1.00 83.38 110 VAL A O 1
ATOM 868 N N . CYS A 1 111 ? -8.889 -1.392 25.169 1.00 88.19 111 CYS A N 1
ATOM 869 C CA . CYS A 1 111 ? -9.580 -2.603 25.590 1.00 88.19 111 CYS A CA 1
ATOM 870 C C . CYS A 1 111 ? -8.739 -3.836 25.297 1.00 88.19 111 CYS A C 1
ATOM 872 O O . CYS A 1 111 ? -8.160 -3.940 24.223 1.00 88.19 111 CYS A O 1
ATOM 874 N N . THR A 1 112 ? -8.702 -4.770 26.235 1.00 90.88 112 THR A N 1
ATOM 875 C CA . THR A 1 112 ? -8.181 -6.120 26.034 1.00 90.88 112 THR A CA 1
ATOM 876 C C . THR A 1 112 ? -9.356 -7.075 25.899 1.00 90.88 112 THR A C 1
ATOM 878 O O . THR A 1 112 ? -10.324 -6.974 26.653 1.00 90.88 112 THR A O 1
ATOM 881 N N . VAL A 1 113 ? -9.293 -7.976 24.921 1.00 92.62 113 VAL A N 1
ATOM 882 C CA . VAL A 1 113 ? -10.272 -9.048 24.744 1.00 92.62 113 VAL A CA 1
ATOM 883 C C . VAL A 1 113 ? -9.622 -10.401 24.987 1.00 92.62 113 VAL A C 1
ATOM 885 O O . VAL A 1 113 ? -8.535 -10.673 24.476 1.00 92.62 113 VAL A O 1
ATOM 888 N N . GLU A 1 114 ? -10.320 -11.255 25.727 1.00 91.81 114 GLU A N 1
ATOM 889 C CA . GLU A 1 114 ? -9.891 -12.615 26.028 1.00 91.81 114 GLU A CA 1
ATOM 890 C C . GLU A 1 114 ? -10.931 -13.635 25.576 1.00 91.81 114 GLU A C 1
ATOM 892 O O . GLU A 1 114 ? -12.132 -13.454 25.784 1.00 91.81 114 GLU A O 1
ATOM 897 N N . ILE A 1 115 ? -10.476 -14.723 24.960 1.00 91.31 115 ILE A N 1
ATOM 898 C CA . ILE A 1 115 ? -11.320 -15.851 24.553 1.00 91.31 115 ILE A CA 1
ATOM 899 C C . ILE A 1 115 ? -10.629 -17.166 24.886 1.00 91.31 115 ILE A C 1
ATOM 901 O O . ILE A 1 115 ? -9.407 -17.262 24.850 1.00 91.31 115 ILE A O 1
ATOM 905 N N . VAL A 1 116 ? -11.418 -18.207 25.137 1.00 86.12 116 VAL A N 1
ATOM 906 C CA . VAL A 1 116 ? -10.916 -19.577 25.280 1.00 86.12 116 VAL A CA 1
ATOM 907 C C . VAL A 1 116 ? -11.498 -20.412 24.154 1.00 86.12 116 VAL A C 1
ATOM 909 O O . VAL A 1 116 ? -12.720 -20.584 24.066 1.00 86.12 116 VAL A O 1
ATOM 912 N N . THR A 1 117 ? -10.628 -20.903 23.276 1.00 82.69 117 THR A N 1
ATOM 913 C CA . THR A 1 117 ? -11.019 -21.736 22.139 1.00 82.69 117 THR A CA 1
ATOM 914 C C . THR A 1 117 ? -11.304 -23.176 22.579 1.00 82.69 117 THR A C 1
ATOM 916 O O . THR A 1 117 ? -11.036 -23.578 23.708 1.00 82.69 117 THR A O 1
ATOM 919 N N . GLY A 1 118 ? -11.914 -23.974 21.698 1.00 75.56 118 GLY A N 1
ATOM 920 C CA . GLY A 1 118 ? -12.387 -25.332 22.017 1.00 75.56 118 GLY A CA 1
ATOM 921 C C . GLY A 1 118 ? -11.286 -26.356 22.327 1.00 75.56 118 GLY A C 1
ATOM 922 O O . GLY A 1 118 ? -11.581 -27.412 22.870 1.00 75.56 118 GLY A O 1
ATOM 923 N N . ASP A 1 119 ? -10.033 -26.038 22.007 1.00 74.94 119 ASP A N 1
ATOM 924 C CA . ASP A 1 119 ? -8.818 -26.762 22.409 1.00 74.94 119 ASP A CA 1
ATOM 925 C C . ASP A 1 119 ? -8.329 -26.370 23.821 1.00 74.94 119 ASP A C 1
ATOM 927 O O . ASP A 1 119 ? -7.321 -26.892 24.289 1.00 74.94 119 ASP A O 1
ATOM 931 N N . GLY A 1 120 ? -9.041 -25.473 24.514 1.00 75.31 120 GLY A N 1
ATOM 932 C CA . GLY A 1 120 ? -8.721 -25.011 25.865 1.00 75.31 120 GLY A CA 1
ATOM 933 C C . GLY A 1 120 ? -7.640 -23.932 25.922 1.00 75.31 120 GLY A C 1
ATOM 934 O O . GLY A 1 120 ? -7.244 -23.542 27.018 1.00 75.31 120 GLY A O 1
ATOM 935 N N . VAL A 1 121 ? -7.166 -23.435 24.775 1.00 76.12 121 VAL A N 1
ATOM 936 C CA . VAL A 1 121 ? -6.114 -22.414 24.718 1.00 76.12 121 VAL A CA 1
ATOM 937 C C . VAL A 1 121 ? -6.727 -21.018 24.914 1.00 76.12 121 VAL A C 1
ATOM 939 O O . VAL A 1 121 ? -7.611 -20.626 24.146 1.00 76.12 121 VAL A O 1
ATOM 942 N N . PRO A 1 122 ? -6.292 -20.248 25.930 1.00 82.69 122 PRO A N 1
ATOM 943 C CA . PRO A 1 122 ? -6.712 -18.865 26.089 1.00 82.69 122 PRO A CA 1
ATOM 944 C C . PRO A 1 122 ? -5.933 -17.952 25.134 1.00 82.69 122 PRO A C 1
ATOM 946 O O . PRO A 1 122 ? -4.707 -18.014 25.048 1.00 82.69 122 PRO A O 1
ATOM 949 N N . TYR A 1 123 ? -6.648 -17.070 24.445 1.00 83.75 123 TYR A N 1
ATOM 950 C CA . TYR A 1 123 ? -6.090 -15.974 23.661 1.00 83.75 123 TYR A CA 1
ATOM 951 C C . TYR A 1 123 ? -6.434 -14.662 24.350 1.00 83.75 123 TYR A C 1
ATOM 953 O O . TYR A 1 123 ? -7.589 -14.448 24.710 1.00 83.75 123 TYR A O 1
ATOM 961 N N . SER A 1 124 ? -5.451 -13.774 24.475 1.00 88.56 124 SER A N 1
ATOM 962 C CA . SER A 1 124 ? -5.619 -12.424 25.015 1.00 88.56 124 SER A CA 1
ATOM 963 C C . SER A 1 124 ? -5.001 -11.432 24.036 1.00 88.56 124 SER A C 1
ATOM 965 O O . SER A 1 124 ? -3.852 -11.596 23.620 1.00 88.56 124 SER A O 1
ATOM 967 N N . VAL A 1 125 ? -5.786 -10.448 23.595 1.00 83.31 125 VAL A N 1
ATOM 968 C CA . VAL A 1 125 ? -5.363 -9.452 22.603 1.00 83.31 125 VAL A CA 1
ATOM 969 C C . VAL A 1 125 ? -5.787 -8.066 23.058 1.00 83.31 125 VAL A C 1
ATOM 971 O O . VAL A 1 125 ? -6.964 -7.800 23.294 1.00 83.31 125 VAL A O 1
ATOM 974 N N . LYS A 1 126 ? -4.815 -7.160 23.136 1.00 84.69 126 LYS A N 1
ATOM 975 C CA . LYS A 1 126 ? -5.035 -5.747 23.433 1.00 84.69 126 LYS A CA 1
ATOM 976 C C . LYS A 1 126 ? -5.316 -4.980 22.139 1.00 84.69 126 LYS A C 1
ATOM 978 O O . LYS A 1 126 ? -4.572 -5.098 21.169 1.00 84.69 126 LYS A O 1
ATOM 983 N N . GLY A 1 127 ? -6.423 -4.249 22.126 1.00 73.62 127 GLY A N 1
ATOM 984 C CA . GLY A 1 127 ? -6.808 -3.293 21.095 1.00 73.62 127 GLY A CA 1
ATOM 985 C C . GLY A 1 127 ? -6.082 -1.960 21.242 1.00 73.62 127 GLY A C 1
ATOM 986 O O . GLY A 1 127 ? -5.460 -1.679 22.263 1.00 73.62 127 GLY A O 1
ATOM 987 N N . GLU A 1 128 ? -6.210 -1.126 20.223 1.00 74.38 128 GLU A N 1
ATOM 988 C CA . GLU A 1 128 ? -5.548 0.174 20.161 1.00 74.38 128 GLU A CA 1
ATOM 989 C C . GLU A 1 128 ? -6.263 1.237 21.010 1.00 74.38 128 GLU A C 1
ATOM 991 O O . GLU A 1 128 ? -7.438 1.083 21.374 1.00 74.38 128 GLU A O 1
ATOM 996 N N . LYS A 1 129 ? -5.581 2.359 21.290 1.00 77.69 129 LYS A N 1
ATOM 997 C CA . LYS A 1 129 ? -6.196 3.537 21.933 1.00 77.69 129 LYS A CA 1
ATOM 998 C C . LYS A 1 129 ? -7.308 4.108 21.043 1.00 77.69 129 LYS A C 1
ATOM 1000 O O . LYS A 1 129 ? -7.128 4.287 19.837 1.00 77.69 129 LYS A O 1
ATOM 1005 N N . ARG A 1 130 ? -8.468 4.406 21.636 1.00 77.50 130 ARG A N 1
ATOM 1006 C CA . ARG A 1 130 ? -9.647 4.969 20.951 1.00 77.50 130 ARG A CA 1
ATOM 1007 C C . ARG A 1 130 ? -10.344 6.039 21.784 1.00 77.50 130 ARG A C 1
ATOM 1009 O O . ARG A 1 130 ? -10.315 6.001 23.010 1.00 77.50 130 ARG A O 1
ATOM 1016 N N . SER A 1 131 ? -11.059 6.945 21.118 1.00 74.69 131 SER A N 1
ATOM 1017 C CA . SER A 1 131 ? -11.790 8.056 21.761 1.00 74.69 131 SER A CA 1
ATOM 1018 C C . SER A 1 131 ? -12.976 7.637 22.647 1.00 74.69 131 SER A C 1
ATOM 1020 O O . SER A 1 131 ? -13.523 8.449 23.389 1.00 74.69 131 SER A O 1
ATOM 1022 N N . SER A 1 132 ? -13.420 6.375 22.587 1.00 79.50 132 SER A N 1
ATOM 1023 C CA . SER A 1 132 ? -14.523 5.879 23.417 1.00 79.50 132 SER A CA 1
ATOM 1024 C C . SER A 1 132 ? -14.357 4.411 23.794 1.00 79.50 132 SER A C 1
ATOM 1026 O O . SER A 1 132 ? -13.808 3.618 23.026 1.00 79.50 132 SER A O 1
ATOM 1028 N N . LYS A 1 133 ? -14.932 4.024 24.941 1.00 83.19 133 LYS A N 1
ATOM 1029 C CA . LYS A 1 133 ? -14.978 2.629 25.404 1.00 83.19 133 LYS A CA 1
ATOM 1030 C C . LYS A 1 133 ? -15.544 1.683 24.339 1.00 83.19 133 LYS A C 1
ATOM 1032 O O . LYS A 1 133 ? -14.959 0.640 24.071 1.00 83.19 133 LYS A O 1
ATOM 1037 N N . LYS A 1 134 ? -16.643 2.074 23.679 1.00 80.69 134 LYS A N 1
ATOM 1038 C CA . LYS A 1 134 ? -17.283 1.272 22.623 1.00 80.69 134 LYS A CA 1
ATOM 1039 C C . LYS A 1 134 ? -16.328 1.017 21.452 1.00 80.69 134 LYS A C 1
ATOM 1041 O O . LYS A 1 134 ? -16.248 -0.107 20.972 1.00 80.69 134 LYS A O 1
ATOM 1046 N N . LYS A 1 135 ? -15.591 2.039 21.008 1.00 74.56 135 LYS A N 1
ATOM 1047 C CA . LYS A 1 135 ? -14.611 1.908 19.919 1.00 74.56 135 LYS A CA 1
ATOM 1048 C C . LYS A 1 135 ? -13.401 1.066 20.328 1.00 74.56 135 LYS A C 1
ATOM 1050 O O . LYS A 1 135 ? -12.923 0.276 19.521 1.00 74.56 135 LYS A O 1
ATOM 1055 N N . ALA A 1 136 ? -12.942 1.187 21.573 1.00 82.94 136 ALA A N 1
ATOM 1056 C CA . ALA A 1 136 ? -11.844 0.375 22.095 1.00 82.94 136 ALA A CA 1
ATOM 1057 C C . ALA A 1 136 ? -12.200 -1.123 22.106 1.00 82.94 136 ALA A C 1
ATOM 1059 O O . ALA A 1 136 ? -11.420 -1.945 21.636 1.00 82.94 136 ALA A O 1
ATOM 1060 N N . GLU A 1 137 ? -13.403 -1.481 22.567 1.00 88.12 137 GLU A N 1
ATOM 1061 C CA . GLU A 1 137 ? -13.887 -2.873 22.571 1.00 88.12 137 GLU A CA 1
ATOM 1062 C C . GLU A 1 137 ? -13.976 -3.465 21.161 1.00 88.12 137 GLU A C 1
ATOM 1064 O O . GLU A 1 137 ? -13.550 -4.592 20.911 1.00 88.12 137 GLU A O 1
ATOM 1069 N N . GLN A 1 138 ? -14.511 -2.683 20.227 1.00 83.38 138 GLN A N 1
ATOM 1070 C CA . GLN A 1 138 ? -14.583 -3.046 18.817 1.00 83.38 138 GLN A CA 1
ATOM 1071 C C . GLN A 1 138 ? -13.185 -3.266 18.220 1.00 83.38 138 GLN A C 1
ATOM 1073 O O . GLN A 1 138 ? -12.943 -4.222 17.488 1.00 83.38 138 GLN A O 1
ATOM 1078 N N . CYS A 1 139 ? -12.230 -2.417 18.588 1.00 78.81 139 CYS A N 1
ATOM 1079 C CA . CYS A 1 139 ? -10.861 -2.506 18.108 1.00 78.81 139 CYS A CA 1
ATOM 1080 C C . CYS A 1 139 ? -10.145 -3.762 18.630 1.00 78.81 139 CYS A C 1
ATOM 1082 O O . CYS A 1 139 ? -9.517 -4.488 17.856 1.00 78.81 139 CYS A O 1
ATOM 1084 N N . ALA A 1 140 ? -10.317 -4.073 19.916 1.00 86.12 140 ALA A N 1
ATOM 1085 C CA . ALA A 1 140 ? -9.818 -5.309 20.512 1.00 86.12 140 ALA A CA 1
ATOM 1086 C C . ALA A 1 140 ? -10.405 -6.546 19.813 1.00 86.12 140 ALA A C 1
ATOM 1088 O O . ALA A 1 140 ? -9.673 -7.467 19.446 1.00 86.12 140 ALA A O 1
ATOM 1089 N N . ALA A 1 141 ? -11.718 -6.536 19.546 1.00 86.38 141 ALA A N 1
ATOM 1090 C CA . ALA A 1 141 ? -12.395 -7.622 18.843 1.00 86.38 141 ALA A CA 1
ATOM 1091 C C . ALA A 1 141 ? -11.839 -7.847 17.427 1.00 86.38 141 ALA A C 1
ATOM 1093 O O . ALA A 1 141 ? -11.649 -8.991 17.013 1.00 86.38 141 ALA A O 1
ATOM 1094 N N . TYR A 1 142 ? -11.539 -6.769 16.700 1.00 82.69 142 TYR A N 1
ATOM 1095 C CA . TYR A 1 142 ? -10.989 -6.855 15.348 1.00 82.69 142 TYR A CA 1
ATOM 1096 C C . TYR A 1 142 ? -9.608 -7.516 15.346 1.00 82.69 142 TYR A C 1
ATOM 1098 O O . TYR A 1 142 ? -9.370 -8.462 14.594 1.00 82.69 142 TYR A O 1
ATOM 1106 N N . ARG A 1 143 ? -8.71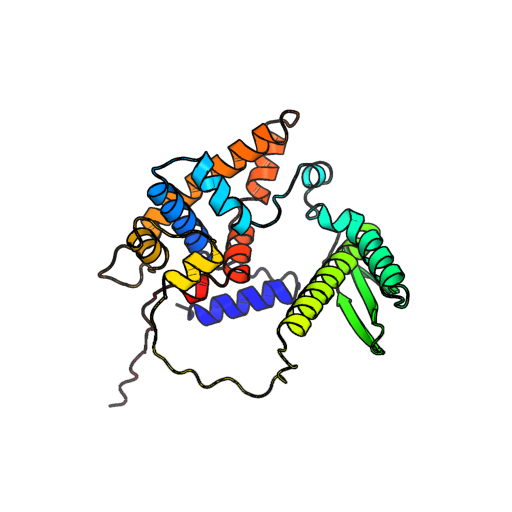6 -7.085 16.247 1.00 79.12 143 ARG A N 1
ATOM 1107 C CA . ARG A 1 143 ? -7.382 -7.691 16.372 1.00 79.12 143 ARG A CA 1
ATOM 1108 C C . ARG A 1 143 ? -7.467 -9.170 16.746 1.00 79.12 143 ARG A C 1
ATOM 1110 O O . ARG A 1 143 ? -6.733 -9.980 16.185 1.00 79.12 143 ARG A O 1
ATOM 1117 N N . MET A 1 144 ? -8.397 -9.542 17.624 1.00 86.38 144 MET A N 1
ATOM 1118 C CA . MET A 1 144 ? -8.632 -10.946 17.965 1.00 86.38 144 MET A CA 1
ATOM 1119 C C . MET A 1 144 ? -9.051 -11.780 16.745 1.00 86.38 144 MET A C 1
ATOM 1121 O O . MET A 1 144 ? -8.516 -12.867 16.529 1.00 86.38 144 MET A O 1
ATOM 1125 N N . LEU A 1 145 ? -9.952 -11.269 15.899 1.00 82.94 145 LEU A N 1
ATOM 1126 C CA . LEU A 1 145 ? -10.352 -11.949 14.660 1.00 82.94 145 LEU A CA 1
ATOM 1127 C C . LEU A 1 145 ? -9.170 -12.175 13.705 1.00 82.94 145 LEU A C 1
ATOM 1129 O O . LEU A 1 145 ? -9.058 -13.257 13.124 1.00 82.94 145 LEU A O 1
ATOM 1133 N N . LEU A 1 146 ? -8.267 -11.197 13.573 1.00 77.00 146 LEU A N 1
ATOM 1134 C CA . LEU A 1 146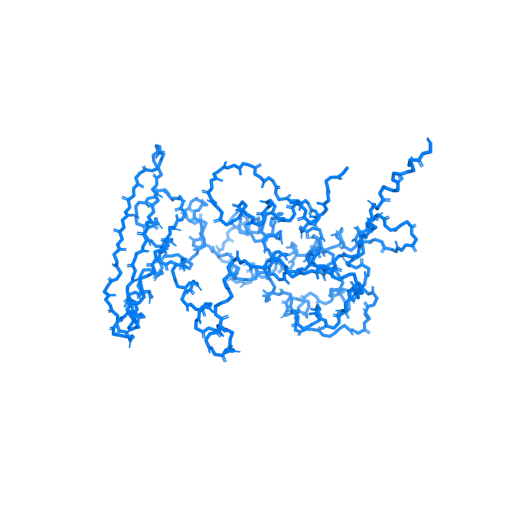 ? -7.054 -11.340 12.759 1.00 77.00 146 LEU A CA 1
ATOM 1135 C C . LEU A 1 146 ? -6.143 -12.452 13.286 1.00 77.00 146 LEU A C 1
ATOM 1137 O O . LEU A 1 146 ? -5.712 -13.307 12.509 1.00 77.00 146 LEU A O 1
ATOM 1141 N N . VAL A 1 147 ? -5.897 -12.474 14.601 1.00 80.50 147 VAL A N 1
ATOM 1142 C CA . VAL A 1 147 ? -5.078 -13.506 15.257 1.00 80.50 147 VAL A CA 1
ATOM 1143 C C . VAL A 1 147 ? -5.676 -14.892 15.027 1.00 80.50 147 VAL A C 1
ATOM 1145 O O . VAL A 1 147 ? -4.970 -15.813 14.617 1.00 80.50 147 VAL A O 1
ATOM 1148 N N . LEU A 1 148 ? -6.986 -15.049 15.220 1.00 82.19 148 LEU A N 1
ATOM 1149 C CA . LEU A 1 148 ? -7.658 -16.333 15.024 1.00 82.19 148 LEU A CA 1
ATOM 1150 C C . LEU A 1 148 ? -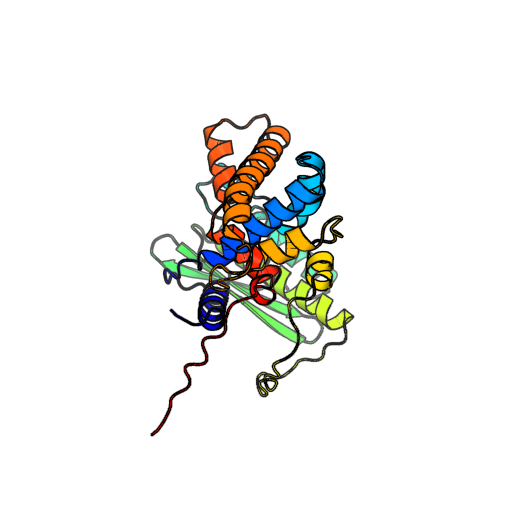7.612 -16.814 13.574 1.00 82.19 148 LEU A C 1
ATOM 1152 O O . LEU A 1 148 ? -7.437 -18.010 13.325 1.00 82.19 148 LEU A O 1
ATOM 1156 N N . ASN A 1 149 ? -7.763 -15.902 12.614 1.00 78.31 149 ASN A N 1
ATOM 1157 C CA . ASN A 1 149 ? -7.724 -16.249 11.200 1.00 78.31 149 ASN A CA 1
ATOM 1158 C C . ASN A 1 149 ? -6.309 -16.650 10.752 1.00 78.31 149 ASN A C 1
ATOM 1160 O O . ASN A 1 149 ? -6.152 -17.649 10.051 1.00 78.31 149 ASN A O 1
ATOM 1164 N N . ASP A 1 150 ? -5.273 -15.936 11.203 1.00 73.00 150 ASP A N 1
ATOM 1165 C CA . ASP A 1 150 ? -3.874 -16.299 10.938 1.00 73.00 150 ASP A CA 1
ATOM 1166 C C . ASP A 1 150 ? -3.534 -17.692 11.500 1.00 73.00 150 ASP A C 1
ATOM 1168 O O . ASP A 1 150 ? -2.945 -18.526 10.808 1.00 73.00 150 ASP A O 1
ATOM 1172 N N . GLN A 1 151 ? -4.002 -18.002 12.712 1.00 71.69 151 GLN A N 1
ATOM 1173 C CA . GLN A 1 151 ? -3.843 -19.326 13.323 1.00 71.69 151 GLN A CA 1
ATOM 1174 C C . GLN A 1 151 ? -4.582 -20.424 12.545 1.00 71.69 151 GLN A C 1
ATOM 1176 O O . GLN A 1 151 ? -4.033 -21.505 12.322 1.00 71.69 151 GLN A O 1
ATOM 1181 N N . ALA A 1 152 ? -5.807 -20.157 12.080 1.00 70.12 152 ALA A N 1
ATOM 1182 C CA . ALA A 1 152 ? -6.553 -21.098 11.244 1.00 70.12 152 ALA A CA 1
ATOM 1183 C C . ALA A 1 152 ? -5.810 -21.410 9.931 1.00 70.12 152 ALA A C 1
ATOM 1185 O O . ALA A 1 152 ? -5.762 -22.566 9.510 1.00 70.12 152 ALA A O 1
ATOM 1186 N N . GLN A 1 153 ? -5.173 -20.404 9.326 1.00 64.44 153 GLN A N 1
ATOM 1187 C CA . GLN A 1 153 ? -4.357 -20.551 8.117 1.00 64.44 153 GLN A CA 1
ATOM 1188 C C . GLN A 1 153 ? -3.041 -21.303 8.382 1.00 64.44 153 GLN A C 1
ATOM 1190 O O . GLN A 1 153 ? -2.616 -22.114 7.561 1.00 64.44 153 GLN A O 1
ATOM 1195 N N . LYS A 1 154 ? -2.383 -21.071 9.525 1.00 66.75 154 LYS A N 1
ATOM 1196 C CA . LYS A 1 154 ? -1.175 -21.814 9.941 1.00 66.75 154 LYS A CA 1
ATOM 1197 C C . LYS A 1 154 ? -1.467 -23.295 10.196 1.00 66.75 154 LYS A C 1
ATOM 1199 O O . LYS A 1 154 ? -0.750 -24.152 9.688 1.00 66.75 154 LYS A O 1
ATOM 1204 N N . ARG A 1 155 ? -2.583 -23.608 10.864 1.00 63.97 155 ARG A N 1
ATOM 1205 C CA . ARG A 1 155 ? -3.037 -24.994 11.101 1.00 63.97 155 ARG A CA 1
ATOM 1206 C C . ARG A 1 155 ? -3.346 -25.749 9.807 1.00 63.97 155 ARG A C 1
ATOM 1208 O O . ARG A 1 155 ? -3.035 -26.928 9.709 1.00 63.97 155 ARG A O 1
ATOM 1215 N N . GLN A 1 156 ? -3.902 -25.076 8.797 1.00 53.91 156 GLN A N 1
ATOM 1216 C CA . GLN A 1 156 ? -4.122 -25.673 7.470 1.00 53.91 156 GLN A CA 1
ATOM 1217 C C . GLN A 1 156 ? -2.821 -25.918 6.686 1.00 53.91 156 GLN A C 1
ATOM 1219 O O . GLN A 1 156 ? -2.808 -26.756 5.789 1.00 53.91 156 GLN A O 1
ATOM 1224 N N . ARG A 1 157 ? -1.731 -25.216 7.023 1.00 49.25 157 ARG A N 1
ATOM 1225 C CA . ARG A 1 157 ? -0.410 -25.355 6.385 1.00 49.25 157 ARG A CA 1
ATOM 1226 C C . ARG A 1 157 ? 0.530 -26.341 7.087 1.00 49.25 157 ARG A C 1
ATOM 1228 O O . ARG A 1 157 ? 1.601 -26.603 6.555 1.00 49.25 157 ARG A O 1
ATOM 1235 N N . GLY A 1 158 ? 0.139 -26.911 8.231 1.00 42.09 158 GLY A N 1
ATOM 1236 C CA . GLY A 1 158 ? 0.963 -27.884 8.959 1.00 42.09 158 GLY A CA 1
ATOM 1237 C C . GLY A 1 158 ? 2.245 -27.299 9.568 1.00 42.09 158 GLY A C 1
ATOM 1238 O O . GLY A 1 158 ? 3.201 -28.034 9.789 1.00 42.09 158 GLY A O 1
ATOM 1239 N N . GLU A 1 159 ? 2.288 -25.990 9.829 1.00 43.75 159 GLU A N 1
ATOM 1240 C CA . GLU A 1 159 ? 3.416 -25.349 10.514 1.00 43.75 159 GLU A CA 1
ATOM 1241 C C . GLU A 1 159 ? 3.211 -25.469 12.032 1.00 43.75 159 GLU A C 1
ATOM 1243 O O . GLU A 1 159 ? 2.431 -24.718 12.624 1.00 43.75 159 GLU A O 1
ATOM 1248 N N . GLU A 1 160 ? 3.870 -26.442 12.669 1.00 34.19 160 GLU A N 1
ATOM 1249 C CA . GLU A 1 160 ? 3.932 -26.499 14.130 1.00 34.19 160 GLU A CA 1
ATOM 1250 C C . GLU A 1 160 ? 4.720 -25.312 14.706 1.00 34.19 160 GLU A C 1
ATOM 1252 O O . GLU A 1 160 ? 5.629 -24.750 14.094 1.00 34.19 160 GLU A O 1
ATOM 1257 N N . MET A 1 161 ? 4.311 -24.934 15.913 1.00 34.19 161 MET A N 1
ATOM 1258 C CA . MET A 1 161 ? 4.800 -23.834 16.731 1.00 34.19 161 MET A CA 1
ATOM 1259 C C . MET A 1 161 ? 6.326 -23.884 16.908 1.00 34.19 161 MET A C 1
ATOM 1261 O O . MET A 1 161 ? 6.836 -24.588 17.775 1.00 34.19 161 MET A O 1
ATOM 1265 N N . PHE A 1 162 ? 7.063 -23.105 16.113 1.00 31.08 162 PHE A N 1
ATOM 1266 C CA . PHE A 1 162 ? 8.477 -22.852 16.382 1.00 31.08 162 PHE A CA 1
ATOM 1267 C C . PHE A 1 162 ? 8.600 -21.987 17.640 1.00 31.08 162 PHE A C 1
ATOM 1269 O O . PHE A 1 162 ? 8.119 -20.854 17.697 1.00 31.08 162 PHE A O 1
ATOM 1276 N N . SER A 1 163 ? 9.235 -22.556 18.660 1.00 25.58 163 SER A N 1
ATOM 1277 C CA . SER A 1 163 ? 9.664 -21.865 19.870 1.00 25.58 163 SER A CA 1
ATOM 1278 C C . SER A 1 163 ? 10.651 -20.734 19.532 1.00 25.58 163 SER A C 1
ATOM 1280 O O . SER A 1 163 ? 11.414 -20.843 18.567 1.00 25.58 163 SER A O 1
ATOM 1282 N N . PRO A 1 164 ? 10.693 -19.638 20.315 1.00 32.34 164 PRO A N 1
ATOM 1283 C CA . PRO A 1 164 ? 11.554 -18.487 20.047 1.00 32.34 164 PRO A CA 1
ATOM 1284 C C . PRO A 1 164 ? 13.002 -18.752 20.490 1.00 32.34 164 PRO A C 1
ATOM 1286 O O . PRO A 1 164 ? 13.588 -17.995 21.263 1.00 32.34 164 PRO A O 1
ATOM 1289 N N . THR A 1 165 ? 13.600 -19.867 20.067 1.00 28.66 165 THR A N 1
ATOM 1290 C CA . THR A 1 165 ? 14.986 -20.195 20.427 1.00 28.66 165 THR A CA 1
ATOM 1291 C C . THR A 1 165 ? 15.677 -21.000 19.337 1.00 28.66 165 THR A C 1
ATOM 1293 O O . THR A 1 165 ? 16.079 -22.142 19.522 1.00 28.66 165 THR A O 1
ATOM 1296 N N . SER A 1 166 ? 15.815 -20.395 18.163 1.00 27.31 166 SER A N 1
ATOM 1297 C CA . SER A 1 166 ? 16.977 -20.573 17.284 1.00 27.31 166 SER A CA 1
ATOM 1298 C C . SER A 1 166 ? 16.863 -19.551 16.160 1.00 27.31 166 SER A C 1
ATOM 1300 O O . SER A 1 166 ? 16.023 -19.677 15.275 1.00 27.31 166 SER A O 1
ATOM 1302 N N . LEU A 1 167 ? 17.696 -18.507 16.206 1.00 28.44 167 LEU A N 1
ATOM 1303 C CA . LEU A 1 167 ? 17.972 -17.701 15.019 1.00 28.44 167 LEU A CA 1
ATOM 1304 C C . LEU A 1 167 ? 18.428 -18.661 13.910 1.00 28.44 167 LEU A C 1
ATOM 1306 O O . LEU A 1 167 ? 19.434 -19.349 14.109 1.00 28.44 167 LEU A O 1
ATOM 1310 N N . PRO A 1 168 ? 17.741 -18.731 12.758 1.00 29.39 168 PRO A N 1
ATOM 1311 C CA . PRO A 1 168 ? 18.282 -19.431 11.611 1.00 29.39 168 PRO A CA 1
ATOM 1312 C C . PRO A 1 168 ? 19.552 -18.693 11.198 1.00 29.39 168 PRO A C 1
ATOM 1314 O O . PRO A 1 168 ? 19.533 -17.484 10.954 1.00 29.39 168 PRO A O 1
ATOM 1317 N N . SER A 1 169 ? 20.660 -19.424 11.158 1.00 26.70 169 SER A N 1
ATOM 1318 C CA . SER A 1 169 ? 21.940 -18.964 10.636 1.00 26.70 169 SER A CA 1
ATOM 1319 C C . SER A 1 169 ? 21.739 -18.312 9.267 1.00 26.70 169 SER A C 1
ATOM 1321 O O . SER A 1 169 ? 21.343 -18.975 8.305 1.00 26.70 169 SER A O 1
ATOM 1323 N N . LEU A 1 170 ? 22.009 -17.007 9.204 1.00 32.47 170 LEU A N 1
ATOM 1324 C CA . LEU A 1 170 ? 22.056 -16.209 7.985 1.00 32.47 170 LEU A CA 1
ATOM 1325 C C . LEU A 1 170 ? 23.075 -16.827 7.026 1.00 32.47 170 LEU A C 1
ATOM 1327 O O . LEU A 1 170 ? 24.280 -16.660 7.192 1.00 32.47 170 LEU A O 1
ATOM 1331 N N . SER A 1 171 ? 22.581 -17.543 6.023 1.00 28.64 171 SER A N 1
ATOM 1332 C CA . SER A 1 171 ? 23.343 -17.762 4.799 1.00 28.64 171 SER A CA 1
ATOM 1333 C C . SER A 1 171 ? 23.113 -16.547 3.893 1.00 28.64 171 SER A C 1
ATOM 1335 O O . SER A 1 171 ? 21.952 -16.171 3.700 1.00 28.64 171 SER A O 1
ATOM 1337 N N . PRO A 1 172 ? 24.165 -15.917 3.341 1.00 45.12 172 PRO A N 1
ATOM 1338 C CA . PRO A 1 172 ? 24.006 -15.074 2.162 1.00 45.12 172 PRO A CA 1
ATOM 1339 C C . PRO A 1 172 ? 23.633 -15.991 0.977 1.00 45.12 172 PRO A C 1
ATOM 1341 O O . PRO A 1 172 ? 23.694 -17.207 1.123 1.00 45.12 172 PRO A O 1
ATOM 1344 N N . GLU A 1 173 ? 23.281 -15.442 -0.188 1.00 38.78 173 GLU A N 1
ATOM 1345 C CA . GLU A 1 173 ? 22.974 -16.160 -1.452 1.00 38.78 173 GLU A CA 1
ATOM 1346 C C . GLU A 1 173 ? 21.476 -16.398 -1.768 1.00 38.78 173 GLU A C 1
ATOM 1348 O O . GLU A 1 173 ? 20.944 -17.512 -1.689 1.00 38.78 173 GLU A O 1
ATOM 1353 N N . ARG A 1 174 ? 20.797 -15.337 -2.230 1.00 39.00 174 ARG A N 1
ATOM 1354 C CA . ARG A 1 174 ? 20.157 -15.261 -3.566 1.00 39.00 174 ARG A CA 1
ATOM 1355 C C . ARG A 1 174 ? 19.483 -13.892 -3.730 1.00 39.00 174 ARG A C 1
ATOM 1357 O O . ARG A 1 174 ? 18.772 -13.454 -2.833 1.00 39.00 174 ARG A O 1
ATOM 1364 N N . GLY A 1 175 ? 19.751 -13.212 -4.848 1.00 48.25 175 GLY A N 1
ATOM 1365 C CA . GLY A 1 175 ? 19.161 -11.908 -5.180 1.00 48.25 175 GLY A CA 1
ATOM 1366 C C . GLY A 1 175 ? 17.625 -11.934 -5.239 1.00 48.25 175 GLY A C 1
ATOM 1367 O O . GLY A 1 175 ? 17.024 -13.009 -5.136 1.00 48.25 175 GLY A O 1
ATOM 1368 N N . PRO A 1 176 ? 16.970 -10.771 -5.398 1.00 54.03 176 PRO A N 1
ATOM 1369 C CA . PRO A 1 176 ? 15.515 -10.691 -5.410 1.00 54.03 176 PRO A CA 1
ATOM 1370 C C . PRO A 1 176 ? 14.961 -11.524 -6.564 1.00 54.03 176 PRO A C 1
ATOM 1372 O O . PRO A 1 176 ? 15.124 -11.194 -7.735 1.00 54.03 176 PRO A O 1
ATOM 1375 N N . SER A 1 177 ? 14.310 -12.641 -6.248 1.00 66.75 177 SER A N 1
ATOM 1376 C CA . SER A 1 177 ? 13.608 -13.417 -7.262 1.00 66.75 177 SER A CA 1
ATOM 1377 C C . SER A 1 177 ? 12.344 -12.645 -7.626 1.00 66.75 177 SER A C 1
ATOM 1379 O O . SER A 1 177 ? 11.355 -12.729 -6.898 1.00 66.75 177 SER A O 1
ATOM 1381 N N . VAL A 1 178 ? 12.365 -11.937 -8.758 1.00 77.88 178 VAL A N 1
ATOM 1382 C CA . VAL A 1 178 ? 11.210 -11.288 -9.414 1.00 77.88 178 VAL A CA 1
ATOM 1383 C C . VAL A 1 178 ? 9.933 -12.130 -9.262 1.00 77.88 178 VAL A C 1
ATOM 1385 O O . VAL A 1 178 ? 8.907 -11.632 -8.804 1.00 77.88 178 VAL A O 1
ATOM 1388 N N . SER A 1 179 ? 10.034 -13.446 -9.474 1.00 81.88 179 SER A N 1
ATOM 1389 C CA . SER A 1 179 ? 8.935 -14.414 -9.357 1.00 81.88 179 SER A CA 1
ATOM 1390 C C . SER A 1 179 ? 8.224 -14.439 -7.994 1.00 81.88 179 SER A C 1
ATOM 1392 O O . SER A 1 179 ? 7.041 -14.768 -7.913 1.00 81.88 179 SER A O 1
ATOM 1394 N N . GLN A 1 180 ? 8.921 -14.123 -6.898 1.00 83.06 180 GLN A N 1
ATOM 1395 C CA . GLN A 1 180 ? 8.328 -14.069 -5.557 1.00 83.06 180 GLN A CA 1
ATOM 1396 C C . GLN A 1 180 ? 7.471 -12.812 -5.396 1.00 83.06 180 GLN A C 1
ATOM 1398 O O . GLN A 1 180 ? 6.391 -12.880 -4.808 1.00 83.06 180 GLN A O 1
ATOM 1403 N N . VAL A 1 181 ? 7.916 -11.685 -5.956 1.00 84.56 181 VAL A N 1
ATOM 1404 C CA . VAL A 1 181 ? 7.159 -10.429 -5.934 1.00 84.56 181 VAL A CA 1
ATOM 1405 C C . VAL A 1 181 ? 5.967 -10.503 -6.884 1.00 84.56 181 VAL A C 1
ATOM 1407 O O . VAL A 1 181 ? 4.863 -10.133 -6.495 1.00 84.56 181 VAL A O 1
ATOM 1410 N N . GLU A 1 182 ? 6.124 -11.111 -8.059 1.00 87.19 182 GLU A N 1
ATOM 1411 C CA . GLU A 1 182 ? 5.010 -11.434 -8.962 1.00 87.19 182 GLU A CA 1
ATOM 1412 C C . GLU A 1 182 ? 3.918 -12.273 -8.281 1.00 87.19 182 GLU A C 1
ATOM 1414 O O . GLU A 1 182 ? 2.722 -12.020 -8.450 1.00 87.19 182 GLU A O 1
ATOM 1419 N N . ALA A 1 183 ? 4.309 -13.249 -7.453 1.00 85.94 183 ALA A N 1
ATOM 1420 C CA . ALA A 1 183 ? 3.367 -14.065 -6.690 1.00 85.94 183 ALA A CA 1
ATOM 1421 C C . ALA A 1 183 ? 2.619 -13.257 -5.614 1.00 85.94 183 ALA A C 1
ATOM 1423 O O . ALA A 1 183 ? 1.418 -13.462 -5.421 1.00 85.94 183 ALA A O 1
ATOM 1424 N N . ILE A 1 184 ? 3.302 -12.321 -4.944 1.00 85.38 184 ILE A N 1
ATOM 1425 C CA . ILE A 1 184 ? 2.691 -11.396 -3.974 1.00 85.38 184 ILE A CA 1
ATOM 1426 C C . ILE A 1 184 ? 1.684 -10.477 -4.676 1.00 85.38 184 ILE A C 1
ATOM 1428 O O . ILE A 1 184 ? 0.561 -10.313 -4.198 1.00 85.38 184 ILE A O 1
ATOM 1432 N N . LEU A 1 185 ? 2.066 -9.925 -5.829 1.00 84.94 185 LEU A N 1
ATOM 1433 C CA . LEU A 1 185 ? 1.239 -9.032 -6.643 1.00 84.94 185 LEU A CA 1
ATOM 1434 C C . LEU A 1 185 ? 0.113 -9.767 -7.384 1.00 84.94 185 LEU A C 1
ATOM 1436 O O . LEU A 1 185 ? -0.833 -9.134 -7.848 1.00 84.94 185 LEU A O 1
ATOM 1440 N N . ARG A 1 186 ? 0.207 -11.100 -7.500 1.00 89.38 186 ARG A N 1
ATOM 1441 C CA . ARG A 1 186 ? -0.644 -11.935 -8.365 1.00 89.38 186 ARG A CA 1
ATOM 1442 C C . ARG A 1 186 ? -0.664 -11.416 -9.806 1.00 89.38 186 ARG A C 1
ATOM 1444 O O . ARG A 1 186 ? -1.696 -11.450 -10.478 1.00 89.38 186 ARG A O 1
ATOM 1451 N N . TYR A 1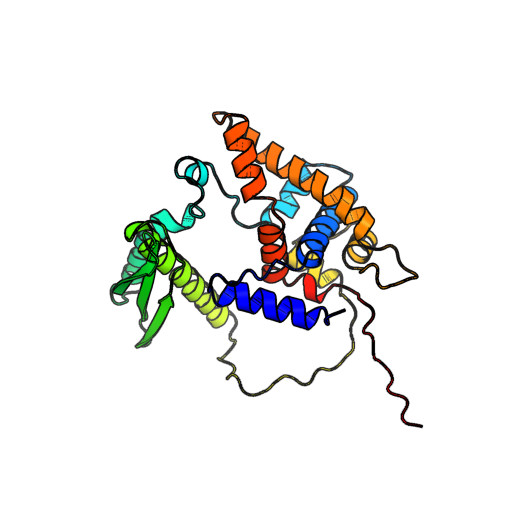 187 ? 0.488 -10.936 -10.258 1.00 89.62 187 TYR A N 1
ATOM 1452 C CA . TYR A 1 187 ? 0.695 -10.313 -11.554 1.00 89.62 187 TYR A CA 1
ATOM 1453 C C . TYR A 1 187 ? 2.045 -10.741 -12.109 1.00 89.62 187 TYR A C 1
ATOM 1455 O O . TYR A 1 187 ? 3.026 -10.749 -11.373 1.00 89.62 187 TYR A O 1
ATOM 1463 N N . LYS A 1 188 ? 2.074 -11.107 -13.390 1.00 90.12 188 LYS A N 1
ATOM 1464 C CA . LYS A 1 188 ? 3.311 -11.399 -14.113 1.00 90.12 188 LYS A CA 1
ATOM 1465 C C . LYS A 1 188 ? 3.643 -10.211 -14.994 1.00 90.12 188 LYS A C 1
ATOM 1467 O O . LYS A 1 188 ? 2.769 -9.794 -15.753 1.00 90.12 188 LYS A O 1
ATOM 1472 N N . PHE A 1 189 ? 4.864 -9.711 -14.879 1.00 90.62 189 PHE A N 1
ATOM 1473 C CA . PHE A 1 189 ? 5.326 -8.583 -15.671 1.00 90.62 189 PHE A CA 1
ATOM 1474 C C . PHE A 1 189 ? 5.604 -9.020 -17.108 1.00 90.62 189 PHE A C 1
ATOM 1476 O O . PHE A 1 189 ? 6.163 -10.095 -17.346 1.00 90.62 189 PHE A O 1
ATOM 1483 N N . GLU A 1 190 ? 5.213 -8.183 -18.065 1.00 92.38 190 GLU A N 1
ATOM 1484 C CA . GLU A 1 190 ? 5.638 -8.322 -19.459 1.00 92.38 190 GLU A CA 1
ATOM 1485 C C . GLU A 1 19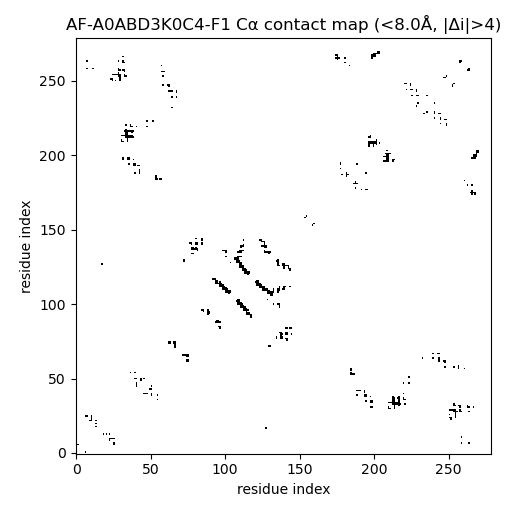0 ? 7.110 -7.893 -19.606 1.00 92.38 190 GLU A C 1
ATOM 1487 O O . GLU A 1 190 ? 7.878 -8.563 -20.300 1.00 92.38 190 GLU A O 1
ATOM 1492 N N . ASP A 1 191 ? 7.524 -6.848 -18.881 1.00 90.50 191 ASP A N 1
ATOM 1493 C CA . ASP A 1 191 ? 8.907 -6.399 -18.726 1.00 90.50 191 ASP A CA 1
ATOM 1494 C C . ASP A 1 191 ? 9.391 -6.532 -17.262 1.00 90.50 191 ASP A C 1
ATOM 1496 O O . ASP A 1 191 ? 9.225 -5.617 -16.446 1.00 90.50 191 ASP A O 1
ATOM 1500 N N . PRO A 1 192 ? 10.049 -7.656 -16.907 1.00 88.88 192 PRO A N 1
ATOM 1501 C CA . PRO A 1 192 ? 10.617 -7.881 -15.576 1.00 88.88 192 PRO A CA 1
ATOM 1502 C C . PRO A 1 192 ? 11.599 -6.800 -15.110 1.00 88.88 192 PRO A C 1
ATOM 1504 O O . PRO A 1 192 ? 11.768 -6.613 -13.904 1.00 88.88 192 PRO A O 1
ATOM 1507 N N . LYS A 1 193 ? 12.229 -6.065 -16.039 1.00 88.69 193 LYS A N 1
ATOM 1508 C CA . LYS A 1 193 ? 13.216 -5.029 -15.703 1.00 88.69 193 LYS A CA 1
ATOM 1509 C C . LYS A 1 193 ? 12.590 -3.865 -14.946 1.00 88.69 193 LYS A C 1
ATOM 1511 O O . LYS A 1 193 ? 13.259 -3.267 -14.110 1.00 88.69 193 LYS A O 1
ATOM 1516 N N . LEU A 1 194 ? 11.309 -3.576 -15.190 1.00 90.44 194 LEU A N 1
ATOM 1517 C CA . LEU A 1 194 ? 10.569 -2.557 -14.442 1.00 90.44 194 LEU A CA 1
ATOM 1518 C C . LEU A 1 194 ? 10.476 -2.922 -12.958 1.00 90.44 194 LEU A C 1
ATOM 1520 O O . LEU A 1 194 ? 10.612 -2.055 -12.096 1.00 90.44 194 LEU A O 1
ATOM 1524 N N . LEU A 1 195 ? 10.275 -4.207 -12.652 1.00 90.44 195 LEU A N 1
ATOM 1525 C CA . LEU A 1 195 ? 10.236 -4.686 -11.274 1.00 90.44 195 LEU A CA 1
ATOM 1526 C C . LEU A 1 195 ? 11.634 -4.712 -10.641 1.00 90.44 195 LEU A C 1
ATOM 1528 O O . LEU A 1 195 ? 11.775 -4.391 -9.464 1.00 90.44 195 LEU A O 1
ATOM 1532 N N . GLU A 1 196 ? 12.668 -5.058 -11.408 1.00 88.25 196 GLU A N 1
ATOM 1533 C CA . GLU A 1 196 ? 14.061 -4.999 -10.946 1.00 88.25 196 GLU A CA 1
ATOM 1534 C C . GLU A 1 196 ? 14.490 -3.560 -10.605 1.00 88.25 196 GLU A C 1
ATOM 1536 O O . GLU A 1 196 ? 15.047 -3.331 -9.530 1.00 88.25 196 GLU A O 1
ATOM 1541 N N . GLU A 1 197 ? 14.172 -2.579 -11.461 1.00 88.62 197 GLU A N 1
ATOM 1542 C CA . GLU A 1 197 ? 14.412 -1.147 -11.210 1.00 88.62 197 GLU A CA 1
ATOM 1543 C C . GLU A 1 197 ? 13.646 -0.672 -9.965 1.00 88.62 197 GLU A C 1
ATOM 1545 O O . GLU A 1 197 ? 14.231 -0.054 -9.075 1.00 88.62 197 GLU A O 1
ATOM 1550 N N . ALA A 1 198 ? 12.366 -1.044 -9.831 1.00 89.50 198 ALA A N 1
ATOM 1551 C CA . ALA A 1 198 ? 11.539 -0.678 -8.677 1.00 89.50 198 ALA A CA 1
ATOM 1552 C C . ALA A 1 198 ? 12.084 -1.194 -7.335 1.00 89.50 198 ALA A C 1
ATOM 1554 O O . ALA A 1 198 ? 11.823 -0.598 -6.288 1.00 89.50 198 ALA A O 1
ATOM 1555 N N . LEU A 1 199 ? 12.847 -2.288 -7.355 1.00 87.25 199 LEU A N 1
ATOM 1556 C CA . LEU A 1 199 ? 13.429 -2.925 -6.174 1.00 87.25 199 LEU A CA 1
ATOM 1557 C C . LEU A 1 199 ? 14.923 -2.610 -5.997 1.00 87.25 199 LEU A C 1
ATOM 1559 O O . LEU A 1 199 ? 15.581 -3.218 -5.153 1.00 87.25 199 LEU A O 1
ATOM 1563 N N . THR A 1 200 ? 15.475 -1.661 -6.755 1.00 83.69 200 THR A N 1
ATOM 1564 C CA . THR A 1 200 ? 16.894 -1.290 -6.700 1.00 83.69 200 THR A CA 1
ATOM 1565 C C . THR A 1 200 ? 17.083 0.029 -5.956 1.00 83.69 200 THR A C 1
ATOM 1567 O O . THR A 1 200 ? 16.683 1.091 -6.427 1.00 83.69 200 THR A O 1
ATOM 1570 N N . HIS A 1 201 ? 17.722 -0.014 -4.782 1.00 81.00 201 HIS A N 1
ATOM 1571 C CA . HIS A 1 201 ? 18.017 1.195 -4.011 1.00 81.00 201 HIS A CA 1
ATOM 1572 C C . HIS A 1 201 ? 19.087 2.052 -4.697 1.00 81.00 201 HIS A C 1
ATOM 1574 O O . HIS A 1 201 ? 20.089 1.532 -5.188 1.00 81.00 201 HIS A O 1
ATOM 1580 N N . SER A 1 202 ? 18.968 3.378 -4.577 1.00 76.94 202 SER A N 1
ATOM 1581 C CA . SER A 1 202 ? 19.936 4.390 -5.053 1.00 76.94 202 SER A CA 1
ATOM 1582 C C . SER A 1 202 ? 21.376 4.247 -4.522 1.00 76.94 202 SER A C 1
ATOM 1584 O O . SER A 1 202 ? 22.280 4.961 -4.940 1.00 76.94 202 SER A O 1
ATOM 1586 N N . SER A 1 203 ? 21.632 3.295 -3.617 1.00 69.19 203 SER A N 1
ATOM 1587 C CA . SER A 1 203 ? 22.976 2.981 -3.115 1.00 69.19 203 SER A CA 1
ATOM 1588 C C . SER A 1 203 ? 23.801 2.169 -4.122 1.00 69.19 203 SER A C 1
ATOM 1590 O O . SER A 1 203 ? 25.017 2.019 -3.966 1.00 69.19 203 SER A O 1
ATOM 1592 N N . ILE A 1 204 ? 23.154 1.633 -5.158 1.00 71.75 204 ILE A N 1
ATOM 1593 C CA . ILE A 1 204 ? 23.784 0.893 -6.245 1.00 71.75 204 ILE A CA 1
ATOM 1594 C C . ILE A 1 204 ? 24.118 1.892 -7.357 1.00 71.75 204 ILE A C 1
ATOM 1596 O O . ILE A 1 204 ? 23.278 2.244 -8.171 1.00 71.75 204 ILE A O 1
ATOM 1600 N N . LEU A 1 205 ? 25.373 2.349 -7.364 1.00 60.31 205 LEU A N 1
ATOM 1601 C CA . LEU A 1 205 ? 25.883 3.428 -8.226 1.00 60.31 205 LEU A CA 1
ATOM 1602 C C . LEU A 1 205 ? 25.837 3.147 -9.746 1.00 60.31 205 LEU A C 1
ATOM 1604 O O . LEU A 1 205 ? 26.009 4.084 -10.517 1.00 60.31 205 LEU A O 1
ATOM 1608 N N . ASP A 1 206 ? 25.576 1.905 -10.171 1.00 65.38 206 ASP A N 1
ATOM 1609 C CA . ASP A 1 206 ? 25.656 1.467 -11.578 1.00 65.38 206 ASP A CA 1
ATOM 1610 C C . ASP A 1 206 ? 24.345 0.847 -12.113 1.00 65.38 206 ASP A C 1
ATOM 1612 O O . ASP A 1 206 ? 24.352 0.145 -13.124 1.00 65.38 206 ASP A O 1
ATOM 1616 N N . ALA A 1 207 ? 23.213 1.071 -11.439 1.00 65.56 207 ALA A N 1
ATOM 1617 C CA . ALA A 1 207 ? 21.899 0.579 -11.861 1.00 65.56 207 ALA A CA 1
ATOM 1618 C C . ALA A 1 207 ? 20.845 1.697 -11.774 1.00 65.56 207 ALA A C 1
ATOM 1620 O O . ALA A 1 207 ? 20.969 2.573 -10.915 1.00 65.56 207 ALA A O 1
ATOM 1621 N N . PRO A 1 208 ? 19.811 1.699 -12.640 1.00 70.12 208 PRO A N 1
ATOM 1622 C CA . PRO A 1 208 ? 18.692 2.620 -12.479 1.00 70.12 208 PRO A CA 1
ATOM 1623 C C . PRO A 1 208 ? 18.020 2.370 -11.119 1.00 70.12 208 PRO A C 1
ATOM 1625 O O . PRO A 1 208 ? 17.705 1.231 -10.773 1.00 70.12 208 PRO A O 1
ATOM 1628 N N . SER A 1 209 ? 17.878 3.432 -10.323 1.00 78.62 209 SER A N 1
ATOM 1629 C CA . SER A 1 209 ? 17.291 3.381 -8.984 1.00 78.62 209 SER A CA 1
ATOM 1630 C C . SER A 1 209 ? 15.767 3.464 -9.039 1.00 78.62 209 SER A C 1
ATOM 1632 O O . SER A 1 209 ? 15.184 3.992 -9.990 1.00 78.62 209 SER A O 1
ATOM 1634 N N . TYR A 1 210 ? 15.117 3.025 -7.960 1.00 85.88 210 TYR A N 1
ATOM 1635 C CA . TYR A 1 210 ? 13.666 3.116 -7.817 1.00 85.88 210 TYR A CA 1
ATOM 1636 C C . TYR A 1 210 ? 13.125 4.558 -7.837 1.00 85.88 210 TYR A C 1
ATOM 1638 O O . TYR A 1 210 ? 11.930 4.734 -8.043 1.00 85.88 210 TYR A O 1
ATOM 1646 N N . GLU A 1 211 ? 13.959 5.589 -7.655 1.00 88.19 211 GLU A N 1
ATOM 1647 C CA . GLU A 1 211 ? 13.551 6.993 -7.436 1.00 88.19 211 GLU A CA 1
ATOM 1648 C C . GLU A 1 211 ? 12.735 7.572 -8.605 1.00 88.19 211 GLU A C 1
ATOM 1650 O O . GLU A 1 211 ? 11.779 8.326 -8.418 1.00 88.19 211 GLU A O 1
ATOM 1655 N N . ARG A 1 212 ? 13.069 7.197 -9.849 1.00 90.81 212 ARG A N 1
ATOM 1656 C CA . ARG A 1 212 ? 12.295 7.631 -11.029 1.00 90.81 212 ARG A CA 1
ATOM 1657 C C . ARG A 1 212 ? 10.907 7.002 -11.057 1.00 90.81 212 ARG A C 1
ATOM 1659 O O . ARG A 1 212 ? 9.952 7.641 -11.499 1.00 90.81 212 ARG A O 1
ATOM 1666 N N . LEU A 1 213 ? 10.811 5.749 -10.621 1.00 92.69 213 LEU A N 1
ATOM 1667 C CA . LEU A 1 213 ? 9.554 5.021 -10.537 1.00 92.69 213 LEU A CA 1
ATOM 1668 C C . LEU A 1 213 ? 8.733 5.498 -9.337 1.00 92.69 213 LEU A C 1
ATOM 1670 O O . LEU A 1 213 ? 7.548 5.736 -9.509 1.00 92.69 213 LEU A O 1
ATOM 1674 N N . GLU A 1 214 ? 9.342 5.737 -8.177 1.00 94.69 214 GLU A N 1
ATOM 1675 C CA . GLU A 1 214 ? 8.713 6.359 -7.001 1.00 94.69 214 GLU A CA 1
ATOM 1676 C C . GLU A 1 214 ? 8.012 7.671 -7.377 1.00 94.69 214 GLU A C 1
ATOM 1678 O O . GLU A 1 214 ? 6.808 7.817 -7.161 1.00 94.69 214 GLU A O 1
ATOM 1683 N N . PHE A 1 215 ? 8.725 8.578 -8.058 1.00 92.06 215 PHE A N 1
ATOM 1684 C CA . PHE A 1 215 ? 8.177 9.866 -8.494 1.00 92.06 215 PHE A CA 1
ATOM 1685 C C . PHE A 1 215 ? 6.888 9.728 -9.324 1.00 92.06 215 PHE A C 1
ATOM 1687 O O . PHE A 1 215 ? 5.950 10.518 -9.190 1.00 92.06 215 PHE A O 1
ATOM 1694 N N . VAL A 1 216 ? 6.835 8.730 -10.209 1.00 94.81 216 VAL A N 1
ATOM 1695 C CA . VAL A 1 216 ? 5.645 8.436 -11.021 1.00 94.81 216 VAL A CA 1
ATOM 1696 C C . VAL A 1 216 ? 4.584 7.723 -10.182 1.00 94.81 216 VAL A C 1
ATOM 1698 O O . VAL A 1 216 ? 3.390 7.988 -10.326 1.00 94.81 216 VAL A O 1
ATOM 1701 N N . GLY A 1 217 ? 5.027 6.830 -9.305 1.00 95.44 217 GLY A N 1
ATOM 1702 C CA . GLY A 1 217 ? 4.228 5.967 -8.454 1.00 95.44 217 GLY A CA 1
ATOM 1703 C C . GLY A 1 217 ? 3.302 6.741 -7.541 1.00 95.44 217 GLY A C 1
ATOM 1704 O O . GLY A 1 217 ? 2.100 6.482 -7.556 1.00 95.44 217 GLY A O 1
ATOM 1705 N N . ASP A 1 218 ? 3.830 7.744 -6.837 1.00 93.81 218 ASP A N 1
ATOM 1706 C CA . ASP A 1 218 ? 3.040 8.656 -6.001 1.00 93.81 218 ASP A CA 1
ATOM 1707 C C . ASP A 1 218 ? 1.860 9.253 -6.790 1.00 93.81 218 ASP A C 1
ATOM 1709 O O . ASP A 1 218 ? 0.697 9.181 -6.378 1.00 93.81 218 ASP A O 1
ATOM 1713 N N . ARG A 1 219 ? 2.120 9.775 -7.994 1.00 95.38 219 ARG A N 1
ATOM 1714 C CA . ARG A 1 219 ? 1.088 10.409 -8.832 1.00 95.38 219 ARG A CA 1
ATOM 1715 C C . ARG A 1 219 ? 0.057 9.416 -9.342 1.00 95.38 219 ARG A C 1
ATOM 1717 O O . ARG A 1 219 ? -1.139 9.708 -9.317 1.00 95.38 219 ARG A O 1
ATOM 1724 N N . VAL A 1 220 ? 0.508 8.251 -9.799 1.00 96.44 220 VAL A N 1
ATOM 1725 C CA . VAL A 1 220 ? -0.375 7.193 -10.299 1.00 96.44 220 VAL A CA 1
ATOM 1726 C C . VAL A 1 220 ? -1.267 6.663 -9.180 1.00 96.44 220 VAL A C 1
ATOM 1728 O O . VAL A 1 220 ? -2.461 6.471 -9.406 1.00 96.44 220 VAL A O 1
ATOM 1731 N N . LEU A 1 221 ? -0.729 6.471 -7.973 1.00 94.88 221 LEU A N 1
ATOM 1732 C CA . LEU A 1 221 ? -1.500 6.026 -6.814 1.00 94.88 221 LEU A CA 1
ATOM 1733 C C . LEU A 1 221 ? -2.550 7.051 -6.410 1.00 94.88 221 LEU A C 1
ATOM 1735 O O . LEU A 1 221 ? -3.721 6.694 -6.275 1.00 94.88 221 LEU A O 1
ATOM 1739 N N . ASN A 1 222 ? -2.165 8.323 -6.293 1.00 94.44 222 ASN A N 1
ATOM 1740 C CA . ASN A 1 222 ? -3.106 9.396 -5.987 1.00 94.44 222 ASN A CA 1
ATOM 1741 C C . ASN A 1 222 ? -4.229 9.478 -7.031 1.00 94.44 222 ASN A C 1
ATOM 1743 O O . ASN A 1 222 ? -5.402 9.598 -6.671 1.00 94.44 222 ASN A O 1
ATOM 1747 N N . LEU A 1 223 ? -3.903 9.353 -8.321 1.00 95.19 223 LEU A N 1
ATOM 1748 C CA . LEU A 1 223 ? -4.901 9.369 -9.390 1.00 95.19 223 LEU A CA 1
ATOM 1749 C C . LEU A 1 223 ? -5.812 8.135 -9.350 1.00 95.19 223 LEU A C 1
ATOM 1751 O O . LEU A 1 223 ? -7.026 8.267 -9.453 1.00 95.19 223 LEU A O 1
ATOM 1755 N N . ALA A 1 224 ? -5.256 6.936 -9.178 1.00 95.19 224 ALA A N 1
ATOM 1756 C CA . ALA A 1 224 ? -6.042 5.705 -9.172 1.00 95.19 224 ALA A CA 1
ATOM 1757 C C . ALA A 1 224 ? -6.985 5.620 -7.964 1.00 95.19 224 ALA A C 1
ATOM 1759 O O . ALA A 1 224 ? -8.141 5.219 -8.105 1.00 95.19 224 ALA A O 1
ATOM 1760 N N . VAL A 1 225 ? -6.508 6.019 -6.780 1.00 92.19 225 VAL A N 1
ATOM 1761 C CA . VAL A 1 225 ? -7.328 6.039 -5.565 1.00 92.19 225 VAL A CA 1
ATOM 1762 C C . VAL A 1 225 ? -8.382 7.138 -5.648 1.00 92.19 225 VAL A C 1
ATOM 1764 O O . VAL A 1 225 ? -9.537 6.871 -5.332 1.00 92.19 225 VAL A O 1
ATOM 1767 N N . SER A 1 226 ? -8.040 8.343 -6.115 1.00 92.81 226 SER A N 1
ATOM 1768 C CA . SER A 1 226 ? -9.037 9.412 -6.282 1.00 92.81 226 SER A CA 1
ATOM 1769 C C . SER A 1 226 ? -10.122 9.042 -7.301 1.00 92.81 226 SER A C 1
ATOM 1771 O O . SER A 1 226 ? -11.302 9.203 -6.995 1.00 92.81 226 SER A O 1
ATOM 1773 N N . ASP A 1 227 ? -9.753 8.462 -8.450 1.00 92.31 227 ASP A N 1
ATOM 1774 C CA . ASP A 1 227 ? -10.700 7.949 -9.451 1.00 92.31 227 ASP A CA 1
ATOM 1775 C C . ASP A 1 227 ? -11.637 6.889 -8.848 1.00 92.31 227 ASP A C 1
ATOM 1777 O O . ASP A 1 227 ? -12.855 6.940 -9.035 1.00 92.31 227 ASP A O 1
ATOM 1781 N N . HIS A 1 228 ? -11.093 5.968 -8.047 1.00 90.44 228 HIS A N 1
ATOM 1782 C CA . HIS A 1 228 ? -11.899 4.977 -7.342 1.00 90.44 228 HIS A CA 1
ATOM 1783 C C . HIS A 1 228 ? -12.857 5.602 -6.320 1.00 90.44 228 HIS A C 1
ATOM 1785 O O . HIS A 1 228 ? -14.022 5.214 -6.282 1.00 90.44 228 HIS A O 1
ATOM 1791 N N . LEU A 1 229 ? -12.390 6.552 -5.504 1.00 87.19 229 LEU A N 1
ATOM 1792 C CA . LEU A 1 229 ? -13.199 7.191 -4.463 1.00 87.19 229 LEU A CA 1
ATOM 1793 C C . LEU A 1 229 ? -14.354 8.005 -5.056 1.00 87.19 229 LEU A C 1
ATOM 1795 O O . LEU A 1 229 ? -15.475 7.890 -4.570 1.00 87.19 229 LEU A O 1
ATOM 1799 N N . VAL A 1 230 ? -14.108 8.764 -6.129 1.00 87.38 230 VAL A N 1
ATOM 1800 C CA . VAL A 1 230 ? -15.150 9.536 -6.831 1.00 87.38 230 VAL A CA 1
ATOM 1801 C C . VAL A 1 230 ? -16.220 8.614 -7.417 1.00 87.38 230 VAL A C 1
ATOM 1803 O O . VAL A 1 230 ? -17.409 8.906 -7.325 1.00 87.38 230 VAL A O 1
ATOM 1806 N N . GLN A 1 231 ? -15.818 7.479 -7.996 1.00 85.31 231 GLN A N 1
ATOM 1807 C CA . GLN A 1 231 ? -16.763 6.507 -8.553 1.00 85.31 231 GLN A CA 1
ATOM 1808 C C . GLN A 1 231 ? -17.526 5.733 -7.470 1.00 85.31 231 GLN A C 1
ATOM 1810 O O . GLN A 1 231 ? -18.698 5.414 -7.657 1.00 85.31 231 GLN A O 1
ATOM 1815 N N . ALA A 1 232 ? -16.867 5.399 -6.358 1.00 84.50 232 ALA A N 1
ATOM 1816 C CA . ALA A 1 232 ? -17.466 4.638 -5.265 1.00 84.50 232 ALA A CA 1
ATOM 1817 C C . ALA A 1 232 ? -18.403 5.492 -4.397 1.00 84.50 232 ALA A C 1
ATOM 1819 O O . ALA A 1 232 ? -19.391 4.971 -3.879 1.00 84.50 232 ALA A O 1
ATOM 1820 N N . TYR A 1 233 ? -18.109 6.787 -4.256 1.00 84.50 233 TYR A N 1
ATOM 1821 C CA . TYR A 1 233 ? -18.809 7.701 -3.357 1.00 84.50 233 TYR A CA 1
ATOM 1822 C C . TYR A 1 233 ? -19.167 9.031 -4.051 1.00 84.50 233 TYR A C 1
ATOM 1824 O O . TYR A 1 233 ? -18.654 10.085 -3.669 1.00 84.50 233 TYR A O 1
ATOM 1832 N N . PRO A 1 234 ? -20.067 9.011 -5.052 1.00 82.69 234 PRO A N 1
ATOM 1833 C CA . PRO A 1 234 ? -20.404 10.192 -5.858 1.00 82.69 234 PRO A CA 1
ATOM 1834 C C . PRO A 1 234 ? -21.080 11.326 -5.068 1.00 82.69 234 PRO A C 1
ATOM 1836 O O . PRO A 1 234 ? -21.118 12.457 -5.539 1.00 82.69 234 PRO A O 1
ATOM 1839 N N . GLU A 1 235 ? -21.605 11.029 -3.878 1.00 80.56 235 GLU A N 1
ATOM 1840 C CA . GLU A 1 235 ? -22.304 11.983 -3.007 1.00 80.56 235 GLU A CA 1
ATOM 1841 C C . GLU A 1 235 ? -21.361 12.782 -2.087 1.00 80.56 235 GLU A C 1
ATOM 1843 O O . GLU A 1 235 ? -21.810 13.696 -1.397 1.00 80.56 235 GLU A O 1
ATOM 1848 N N . LEU A 1 236 ? -20.072 12.424 -2.019 1.00 82.12 236 LEU A N 1
ATOM 1849 C CA . LEU A 1 236 ? -19.108 13.110 -1.154 1.00 82.12 236 LEU A CA 1
ATOM 1850 C C . LEU A 1 236 ? -18.578 14.384 -1.804 1.00 82.12 236 LEU A C 1
ATOM 1852 O O . LEU A 1 236 ? -18.304 14.427 -3.004 1.00 82.12 236 LEU A O 1
ATOM 1856 N N . ASP A 1 237 ? -18.351 15.405 -0.982 1.00 81.38 237 ASP A N 1
ATOM 1857 C CA . ASP A 1 237 ? -17.715 16.634 -1.439 1.00 81.38 237 ASP A CA 1
ATOM 1858 C C . ASP A 1 237 ? -16.186 16.495 -1.599 1.00 81.38 237 ASP A C 1
ATOM 1860 O O . ASP A 1 237 ? -15.551 15.521 -1.178 1.00 81.38 237 ASP A O 1
ATOM 1864 N N . GLN A 1 238 ? -15.569 17.511 -2.210 1.00 86.56 238 GLN A N 1
ATOM 1865 C CA . GLN A 1 238 ? -14.124 17.563 -2.451 1.00 86.56 238 GLN A CA 1
ATOM 1866 C C . GLN A 1 238 ? -13.292 17.391 -1.163 1.00 86.56 238 GLN A C 1
ATOM 1868 O O . GLN A 1 238 ? -12.247 16.738 -1.189 1.00 86.56 238 GLN A O 1
ATOM 1873 N N . GLY A 1 239 ? -13.718 17.977 -0.042 1.00 76.00 239 GLY A N 1
ATOM 1874 C CA . GLY A 1 239 ? -12.990 17.926 1.228 1.00 76.00 239 GLY A CA 1
ATOM 1875 C C . GLY A 1 239 ? -13.021 16.532 1.853 1.00 76.00 239 GLY A C 1
ATOM 1876 O O . GLY A 1 239 ? -11.988 16.015 2.294 1.00 76.00 239 GLY A O 1
ATOM 1877 N N . GLN A 1 240 ? -14.187 15.887 1.827 1.00 79.81 240 GLN A N 1
ATOM 1878 C CA . GLN A 1 240 ? -14.362 14.501 2.265 1.00 79.81 240 GLN A CA 1
ATOM 1879 C C . GLN A 1 240 ? -13.533 13.536 1.408 1.00 79.81 240 GLN A C 1
ATOM 1881 O O . GLN A 1 240 ? -12.810 12.695 1.948 1.00 79.81 240 GLN A O 1
ATOM 1886 N N . LEU A 1 241 ? -13.563 13.699 0.081 1.00 77.81 241 LEU A N 1
ATOM 1887 C CA . LEU A 1 241 ? -12.755 12.906 -0.849 1.00 77.81 241 LEU A CA 1
ATOM 1888 C C . LEU A 1 241 ? -11.251 13.111 -0.629 1.00 77.81 241 LEU A C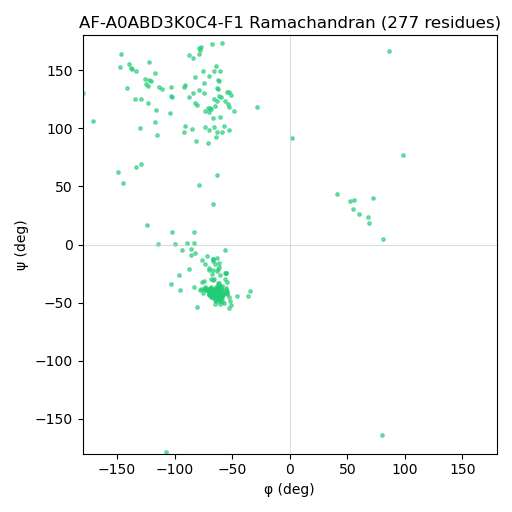 1
ATOM 1890 O O . LEU A 1 241 ? -10.501 12.138 -0.625 1.00 77.81 241 LEU A O 1
ATOM 1894 N N . SER A 1 242 ? -10.805 14.347 -0.379 1.00 78.06 242 SER A N 1
ATOM 1895 C CA . SER A 1 242 ? -9.400 14.641 -0.066 1.00 78.06 242 SER A CA 1
ATOM 1896 C C . SER A 1 242 ? -8.954 13.974 1.236 1.00 78.06 242 SER A C 1
ATOM 1898 O O . SER A 1 242 ? -7.841 13.462 1.315 1.00 78.06 242 SER A O 1
ATOM 1900 N N . THR A 1 243 ? -9.823 13.948 2.248 1.00 77.75 243 THR A N 1
ATOM 1901 C CA . THR A 1 243 ? -9.542 13.299 3.537 1.00 77.75 243 THR A CA 1
ATOM 1902 C C . THR A 1 243 ? -9.413 11.785 3.368 1.00 77.75 243 THR A C 1
ATOM 1904 O O . THR A 1 243 ? -8.470 11.180 3.880 1.00 77.75 243 THR A O 1
ATOM 1907 N N . LEU A 1 244 ? -10.315 11.170 2.596 1.00 79.50 244 LEU A N 1
ATOM 1908 C CA . LEU A 1 244 ? -10.237 9.749 2.250 1.00 79.50 244 LEU A CA 1
ATOM 1909 C C . LEU A 1 244 ? -8.997 9.422 1.429 1.00 79.50 244 LEU A C 1
ATOM 1911 O O . LEU A 1 244 ? -8.374 8.386 1.655 1.00 79.50 244 LEU A O 1
ATOM 1915 N N . LEU A 1 245 ? -8.624 10.291 0.494 1.00 83.88 245 LEU A N 1
ATOM 1916 C CA . LEU A 1 245 ? -7.426 10.103 -0.307 1.00 83.88 245 LEU A CA 1
ATOM 1917 C C . LEU A 1 245 ? -6.186 10.051 0.590 1.00 83.88 245 LEU A C 1
ATOM 1919 O O . LEU A 1 245 ? -5.450 9.069 0.537 1.00 83.88 245 LEU A O 1
ATOM 1923 N N . SER A 1 246 ? -6.010 11.030 1.482 1.00 80.38 246 SER A N 1
ATOM 1924 C CA . SER A 1 246 ? -4.891 11.048 2.433 1.00 80.38 246 SER A CA 1
ATOM 1925 C C . SER A 1 246 ? -4.897 9.850 3.388 1.00 80.38 246 SER A C 1
ATOM 1927 O O . SER A 1 246 ? -3.837 9.357 3.750 1.00 80.38 246 SER A O 1
ATOM 1929 N N . ALA A 1 247 ? -6.071 9.337 3.769 1.00 78.31 247 ALA A N 1
ATOM 1930 C CA . ALA A 1 247 ? -6.178 8.139 4.606 1.00 78.31 247 ALA A CA 1
ATOM 1931 C C . ALA A 1 247 ? -5.718 6.853 3.896 1.00 78.31 247 ALA A C 1
ATOM 1933 O O . ALA A 1 247 ? -5.281 5.897 4.539 1.00 78.31 247 ALA A O 1
ATOM 1934 N N . ASN A 1 248 ? -5.868 6.812 2.572 1.00 82.06 248 ASN A N 1
ATOM 1935 C CA . ASN A 1 248 ? -5.554 5.649 1.747 1.00 82.06 248 ASN A CA 1
ATOM 1936 C C . ASN A 1 248 ? -4.155 5.717 1.119 1.00 82.06 248 ASN A C 1
ATOM 1938 O O . ASN A 1 248 ? -3.570 4.669 0.845 1.00 82.06 248 ASN A O 1
ATOM 1942 N N . VAL A 1 249 ? -3.626 6.924 0.910 1.00 87.56 249 VAL A N 1
ATOM 1943 C CA . VAL A 1 249 ? -2.336 7.199 0.263 1.00 87.56 249 VAL A CA 1
ATOM 1944 C C . VAL A 1 249 ? -1.518 8.134 1.158 1.00 87.56 249 VAL A C 1
ATOM 1946 O O . VAL A 1 249 ? -1.323 9.309 0.860 1.00 87.56 249 VAL A O 1
ATOM 1949 N N . CYS A 1 250 ? -1.061 7.614 2.299 1.00 84.75 250 CYS A N 1
ATOM 1950 C CA . CYS A 1 250 ? -0.053 8.267 3.135 1.00 84.75 250 CYS A CA 1
ATOM 1951 C C . CYS A 1 250 ? 1.163 7.363 3.328 1.00 84.75 250 CYS A C 1
ATOM 1953 O O . CYS A 1 250 ? 1.063 6.134 3.234 1.00 84.75 250 CYS A O 1
ATOM 1955 N N . LYS A 1 251 ? 2.308 7.973 3.647 1.00 82.00 251 LYS A N 1
ATOM 1956 C CA . LYS A 1 251 ? 3.582 7.269 3.833 1.00 82.00 251 LYS A CA 1
ATOM 1957 C C . LYS A 1 251 ? 3.475 6.139 4.847 1.00 82.00 251 LYS A C 1
ATOM 1959 O O . LYS A 1 251 ? 3.953 5.039 4.598 1.00 82.00 251 LYS A O 1
ATOM 1964 N N . GLU A 1 252 ? 2.792 6.371 5.960 1.00 81.00 252 GLU A N 1
ATOM 1965 C CA . GLU A 1 252 ? 2.602 5.378 7.013 1.00 81.00 252 GLU A CA 1
ATOM 1966 C C . GLU A 1 252 ? 1.792 4.180 6.504 1.00 81.00 252 GLU A C 1
ATOM 1968 O O . GLU A 1 252 ? 2.164 3.028 6.740 1.00 81.00 252 GLU A O 1
ATOM 1973 N N . LYS A 1 253 ? 0.714 4.434 5.752 1.00 81.75 253 LYS A N 1
ATOM 1974 C CA . LYS A 1 253 ? -0.125 3.384 5.162 1.00 81.75 253 LYS A CA 1
ATOM 1975 C C . LYS A 1 253 ? 0.654 2.567 4.135 1.00 81.75 253 LYS A C 1
ATOM 1977 O O . LYS A 1 253 ? 0.592 1.338 4.168 1.00 81.75 253 LYS A O 1
ATOM 1982 N N . LEU A 1 254 ? 1.397 3.226 3.249 1.00 86.69 254 LEU A N 1
ATOM 1983 C CA . LEU A 1 254 ? 2.212 2.555 2.236 1.00 86.69 254 LEU A CA 1
ATOM 1984 C C . LEU A 1 254 ? 3.362 1.767 2.879 1.00 86.69 254 LEU A C 1
ATOM 1986 O O . LEU A 1 254 ? 3.592 0.614 2.521 1.00 86.69 254 LEU A O 1
ATOM 1990 N N . ALA A 1 255 ? 4.000 2.297 3.922 1.00 82.94 255 ALA A N 1
ATOM 1991 C CA . ALA A 1 255 ? 5.020 1.569 4.668 1.00 82.94 255 ALA A CA 1
ATOM 1992 C C . ALA A 1 255 ? 4.460 0.307 5.351 1.00 82.94 255 ALA A C 1
ATOM 1994 O O . ALA A 1 255 ? 5.089 -0.755 5.329 1.00 82.94 255 ALA A O 1
ATOM 1995 N N . GLN A 1 256 ? 3.243 0.373 5.901 1.00 81.38 256 GLN A N 1
ATOM 1996 C CA . GLN A 1 256 ? 2.549 -0.807 6.427 1.00 81.38 256 GLN A CA 1
ATOM 1997 C C . GLN A 1 256 ? 2.232 -1.833 5.329 1.00 81.38 256 GLN A C 1
ATOM 1999 O O . GLN A 1 256 ? 2.344 -3.039 5.565 1.00 81.38 256 GLN A O 1
ATOM 2004 N N . VAL A 1 257 ? 1.869 -1.385 4.121 1.00 84.38 257 VAL A N 1
ATOM 2005 C CA . VAL A 1 257 ? 1.697 -2.269 2.954 1.00 84.38 257 VAL A CA 1
ATOM 2006 C C . VAL A 1 257 ? 3.013 -2.983 2.636 1.00 84.38 257 VAL A C 1
ATOM 2008 O O . VAL A 1 257 ? 3.020 -4.209 2.499 1.00 84.38 257 VAL A O 1
ATOM 2011 N N . ALA A 1 258 ? 4.133 -2.257 2.605 1.00 86.38 258 ALA A N 1
ATOM 2012 C CA . ALA A 1 258 ? 5.457 -2.823 2.357 1.00 86.38 258 ALA A CA 1
ATOM 2013 C C . ALA A 1 258 ? 5.843 -3.895 3.388 1.00 86.38 258 ALA A C 1
ATOM 2015 O O . ALA A 1 258 ? 6.360 -4.952 3.012 1.00 86.38 258 ALA A O 1
ATOM 2016 N N . LEU A 1 259 ? 5.551 -3.661 4.674 1.00 82.81 259 LEU A N 1
ATOM 2017 C CA . LEU A 1 259 ? 5.761 -4.634 5.750 1.00 82.81 259 LEU A CA 1
ATOM 2018 C C . LEU A 1 259 ? 4.882 -5.875 5.584 1.00 82.81 259 LEU A C 1
ATOM 2020 O O . LEU A 1 259 ? 5.389 -6.999 5.593 1.00 82.81 259 LEU A O 1
ATOM 2024 N N . ARG A 1 260 ? 3.571 -5.680 5.391 1.00 82.25 260 ARG A N 1
ATOM 2025 C CA . ARG A 1 260 ? 2.584 -6.763 5.255 1.00 82.25 260 ARG A CA 1
ATOM 2026 C C . ARG A 1 260 ? 2.923 -7.686 4.091 1.00 82.25 260 ARG A C 1
ATOM 2028 O O . ARG A 1 260 ? 2.842 -8.907 4.212 1.00 82.25 260 ARG A O 1
ATOM 2035 N N . CYS A 1 261 ? 3.329 -7.095 2.975 1.00 80.00 261 CYS A N 1
ATOM 2036 C CA . CYS A 1 261 ? 3.712 -7.807 1.763 1.00 80.00 261 CYS A CA 1
ATOM 2037 C C . CYS A 1 261 ? 5.180 -8.254 1.775 1.00 80.00 261 CYS A C 1
ATOM 2039 O O . CYS A 1 261 ? 5.606 -8.963 0.869 1.00 80.00 261 CYS A O 1
ATOM 2041 N N . LYS A 1 262 ? 5.946 -7.882 2.810 1.00 83.81 262 LYS A N 1
ATOM 2042 C CA . LYS A 1 262 ? 7.377 -8.174 2.970 1.00 83.81 262 LYS A CA 1
ATOM 2043 C C . LYS A 1 262 ? 8.223 -7.708 1.775 1.00 83.81 262 LYS A C 1
ATOM 2045 O O . LYS A 1 262 ? 9.257 -8.310 1.493 1.00 83.81 262 LYS A O 1
ATOM 2050 N N . LEU A 1 263 ? 7.803 -6.634 1.096 1.00 83.38 263 LEU A N 1
ATOM 2051 C CA . LEU A 1 263 ? 8.459 -6.115 -0.112 1.00 83.38 263 LEU A CA 1
ATOM 2052 C C . LEU A 1 263 ? 9.895 -5.654 0.163 1.00 83.38 263 LEU A C 1
ATOM 2054 O O . LEU A 1 263 ? 10.783 -5.872 -0.653 1.00 83.38 263 LEU A O 1
ATOM 2058 N N . TYR A 1 264 ? 10.145 -5.128 1.364 1.00 82.12 264 TYR A N 1
ATOM 2059 C CA . TYR A 1 264 ? 11.469 -4.698 1.820 1.00 82.12 264 TYR A CA 1
ATOM 2060 C C . TYR A 1 264 ? 12.546 -5.793 1.747 1.00 82.12 264 TYR A C 1
ATOM 2062 O O . TYR A 1 264 ? 13.728 -5.482 1.654 1.00 82.12 264 TYR A O 1
ATOM 2070 N N . LYS A 1 265 ? 12.164 -7.080 1.787 1.00 82.38 265 LYS A N 1
ATOM 2071 C CA . LYS A 1 265 ? 13.112 -8.204 1.689 1.00 82.38 265 LYS A CA 1
ATOM 2072 C C . LYS A 1 265 ? 13.714 -8.357 0.297 1.00 82.38 265 LYS A C 1
ATOM 2074 O O . LYS A 1 265 ? 14.735 -9.019 0.155 1.00 82.38 265 LYS A O 1
ATOM 2079 N N . PHE A 1 266 ? 13.055 -7.789 -0.706 1.00 82.75 266 PHE A N 1
ATOM 2080 C CA . PHE A 1 266 ? 13.461 -7.863 -2.103 1.00 82.75 266 PHE A CA 1
ATOM 2081 C C . PHE A 1 266 ? 14.186 -6.598 -2.562 1.00 82.75 266 PHE A C 1
ATOM 2083 O O . PHE A 1 266 ? 14.595 -6.529 -3.714 1.00 82.75 266 PHE A O 1
ATOM 2090 N N . LEU A 1 267 ? 14.363 -5.612 -1.678 1.00 82.19 267 LEU A N 1
ATOM 2091 C CA . LEU A 1 267 ? 15.125 -4.418 -1.996 1.00 82.19 267 LEU A CA 1
ATOM 2092 C C . LEU A 1 267 ? 16.616 -4.766 -2.112 1.00 82.19 267 LEU A C 1
ATOM 2094 O O . LEU A 1 267 ? 17.275 -5.102 -1.126 1.00 82.19 267 LEU A O 1
ATOM 2098 N N . SER A 1 268 ? 17.156 -4.631 -3.317 1.00 77.56 268 SER A N 1
ATOM 2099 C CA . SER A 1 268 ? 18.588 -4.677 -3.586 1.00 77.56 268 SER A CA 1
ATOM 2100 C C . SER A 1 268 ? 19.252 -3.416 -3.035 1.00 77.56 268 SER A C 1
ATOM 2102 O O . SER A 1 268 ? 18.973 -2.307 -3.489 1.00 77.56 268 SER A O 1
ATOM 2104 N N . HIS A 1 269 ? 20.164 -3.567 -2.074 1.00 69.69 269 HIS A N 1
ATOM 2105 C CA . HIS A 1 269 ? 20.980 -2.471 -1.548 1.00 69.69 269 HIS A CA 1
ATOM 2106 C C . HIS A 1 269 ? 22.431 -2.932 -1.353 1.00 69.69 269 HIS A C 1
ATOM 2108 O O . HIS A 1 269 ? 22.684 -4.109 -1.082 1.00 69.69 269 HIS A O 1
ATOM 2114 N N . LYS A 1 270 ? 23.415 -2.025 -1.447 1.00 55.50 270 LYS A N 1
ATOM 2115 C CA . LYS A 1 270 ? 24.797 -2.380 -1.076 1.00 55.50 270 LYS A CA 1
ATOM 2116 C C . LYS A 1 270 ? 24.866 -2.608 0.439 1.00 55.50 270 LYS A C 1
ATOM 2118 O O . LYS A 1 270 ? 24.640 -1.688 1.222 1.00 55.50 270 LYS A O 1
ATOM 2123 N N . MET A 1 271 ? 25.190 -3.829 0.866 1.00 42.72 271 MET A N 1
ATOM 2124 C CA . MET A 1 271 ? 25.635 -4.092 2.237 1.00 42.72 271 MET A CA 1
ATOM 2125 C C . MET A 1 271 ? 26.997 -3.413 2.416 1.00 42.72 271 MET A C 1
ATOM 2127 O O . MET A 1 271 ? 27.986 -3.849 1.828 1.00 42.72 271 MET A O 1
ATOM 2131 N N . GLN A 1 272 ? 27.065 -2.329 3.192 1.00 37.88 272 GLN A N 1
ATOM 2132 C CA . GLN A 1 272 ? 28.352 -1.787 3.622 1.00 37.88 272 GLN A CA 1
ATOM 2133 C C . GLN A 1 272 ? 28.961 -2.756 4.640 1.00 37.88 272 GLN A C 1
ATOM 2135 O O . GLN A 1 272 ? 28.777 -2.605 5.843 1.00 37.88 272 GLN A O 1
ATOM 2140 N N . TYR A 1 273 ? 29.694 -3.763 4.167 1.00 33.59 273 TYR A N 1
ATOM 2141 C CA . TYR A 1 273 ? 30.730 -4.363 4.993 1.00 33.59 273 TYR A CA 1
ATOM 2142 C C . TYR A 1 273 ? 31.840 -3.320 5.113 1.00 33.59 273 TYR A C 1
ATOM 2144 O O . TYR A 1 273 ? 32.651 -3.145 4.205 1.00 33.59 273 TYR A O 1
ATOM 2152 N N . SER A 1 274 ? 31.859 -2.582 6.223 1.00 32.62 274 SER A N 1
ATOM 2153 C CA . SER A 1 274 ? 33.075 -1.902 6.648 1.00 32.62 274 SER A CA 1
ATOM 2154 C C . SER A 1 274 ? 34.105 -2.991 6.942 1.00 32.62 274 SER A C 1
ATOM 2156 O O . SER A 1 274 ? 34.083 -3.598 8.013 1.00 32.62 274 SER A O 1
ATOM 2158 N N . ASN A 1 275 ? 34.977 -3.276 5.975 1.00 33.03 275 ASN A N 1
ATOM 2159 C CA . ASN A 1 275 ? 36.223 -3.981 6.234 1.00 33.03 275 ASN A CA 1
ATOM 2160 C C . ASN A 1 275 ? 37.006 -3.143 7.247 1.00 33.03 275 ASN A C 1
ATOM 2162 O O . ASN A 1 275 ? 37.671 -2.174 6.884 1.00 33.03 275 ASN A O 1
ATOM 2166 N N . GLY A 1 276 ? 36.901 -3.503 8.526 1.00 34.12 276 GLY A N 1
ATOM 2167 C CA . GLY A 1 276 ? 37.877 -3.111 9.526 1.00 34.12 276 GLY A CA 1
ATOM 2168 C C . GLY A 1 276 ? 39.199 -3.765 9.151 1.00 34.12 276 GLY A C 1
ATOM 2169 O O . GLY A 1 276 ? 39.444 -4.914 9.510 1.00 34.12 276 GLY A O 1
ATOM 2170 N N . GLN A 1 277 ? 40.028 -3.055 8.387 1.00 34.28 277 GLN A N 1
ATOM 2171 C CA . GLN A 1 277 ? 41.448 -3.361 8.323 1.00 34.28 277 GLN A CA 1
ATOM 2172 C C . GLN A 1 277 ? 42.028 -3.073 9.708 1.00 34.28 277 GLN A C 1
ATOM 2174 O O . GLN A 1 277 ? 42.238 -1.922 10.080 1.00 34.28 277 GLN A O 1
ATOM 2179 N N . ALA A 1 278 ? 42.235 -4.134 10.484 1.00 37.53 278 ALA A N 1
ATOM 2180 C CA . ALA A 1 278 ? 43.281 -4.146 11.486 1.00 37.53 278 ALA A CA 1
ATOM 2181 C C . ALA A 1 278 ? 44.608 -4.293 10.729 1.00 37.53 278 ALA A C 1
ATOM 2183 O O . ALA A 1 278 ? 44.837 -5.287 10.036 1.00 37.53 278 ALA A O 1
ATOM 2184 N N . SER A 1 279 ? 45.447 -3.271 10.805 1.00 36.62 279 SER A N 1
ATOM 2185 C CA . SER A 1 279 ? 46.869 -3.310 10.462 1.00 36.62 279 SER A CA 1
ATOM 2186 C C . SER A 1 279 ? 47.608 -2.493 11.503 1.00 36.62 279 SER A C 1
ATOM 2188 O O . SER A 1 279 ? 47.082 -1.413 11.856 1.00 36.62 279 SER A O 1
#

Secondary structure (DSSP, 8-state):
---HHHHHHHHHHHHHH------PPPHHHHHHHHHHHHHHHHHTTS-HHHHHHHHHHHH-SPP-GGGTSSTT---GGGTTHHHHHHHHHHHHTPPPPEEEEEEEETTEEEEEEEEE-TTS-EEEEEPPPBSSHHHHHHHHHHHHHHHHHHHHHHHHHT-----S-------------HHHHHHHHT---SSHHHHHHHTB-TT-TTS--THHHHHHHHHHHHHHHHHHHHHH-TT--HHHHHHHHHHHS-HHHHHHHHHHTTGGGG-B-----------